Protein AF-E1VG96-F1 (afdb_monomer)

Secondary structure (DSSP, 8-state):
----------PPPPPPP--PPP------PPP-HHHHHHHHHHHHTT-TTTTT-HHHHHHHHTS-HHHHTTT-SSHHHHHHHHHHHHHHHTT-S-TTS-TTSHHHHHHHHHHHHHHHHHH-THHHHHHTT-----HHHHHHHHHHHHHHHHHT--HHHHHHHHHHHHHHHHHHHHHHHHHHHHHHHH-HHHHHHHHTTPPPPHHHHHHHHG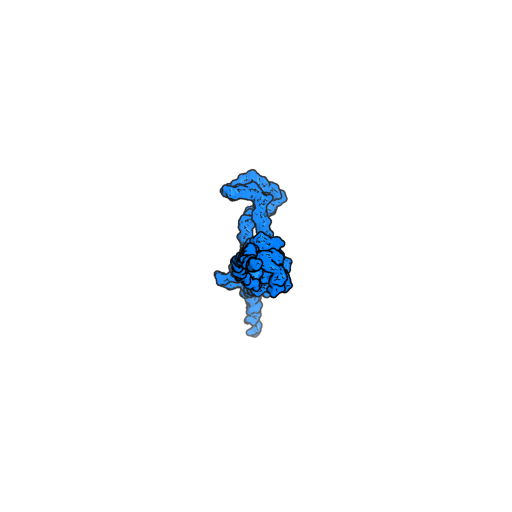GGTT-HHHHHTHHHHHHHHH-HHHHHHHHHHHHHHHHHHHHHHHHHHHHHHHHHGGGS--

Structure (mmCIF, N/CA/C/O backbone):
data_AF-E1VG96-F1
#
_entry.id   AF-E1VG96-F1
#
loop_
_atom_site.group_PDB
_atom_site.id
_atom_site.type_symbol
_atom_site.label_atom_id
_atom_site.label_alt_id
_atom_site.label_comp_id
_atom_site.label_asym_id
_atom_site.label_entity_id
_atom_site.label_seq_id
_atom_site.pdbx_PDB_ins_code
_atom_site.Cartn_x
_atom_site.Cartn_y
_atom_site.Cartn_z
_atom_site.occupancy
_atom_site.B_iso_or_equiv
_atom_site.auth_seq_id
_atom_site.auth_comp_id
_atom_site.auth_asym_id
_atom_site.auth_atom_id
_atom_site.pdbx_PDB_model_num
ATOM 1 N N . MET A 1 1 ? -84.427 26.919 78.176 1.00 39.34 1 MET A N 1
ATOM 2 C CA . MET A 1 1 ? -84.774 25.634 77.529 1.00 39.34 1 MET A CA 1
ATOM 3 C C . MET A 1 1 ? -84.328 25.734 76.084 1.00 39.34 1 MET A C 1
ATOM 5 O O . MET A 1 1 ? -84.543 26.817 75.560 1.00 39.34 1 MET A O 1
ATOM 9 N N . THR A 1 2 ? -83.761 24.650 75.521 1.00 36.78 2 THR A N 1
ATOM 10 C CA . THR A 1 2 ? -83.543 24.399 74.066 1.00 36.78 2 THR A CA 1
ATOM 11 C C . THR A 1 2 ? -82.704 25.439 73.277 1.00 36.78 2 THR A C 1
ATOM 13 O O . THR A 1 2 ? -82.652 26.605 73.638 1.00 36.78 2 THR A O 1
ATOM 16 N N . GLU A 1 3 ? -81.960 25.124 72.209 1.00 34.03 3 GLU A N 1
ATOM 17 C CA . GLU A 1 3 ? -81.443 23.857 71.646 1.00 34.03 3 GLU A CA 1
ATOM 18 C C . GLU A 1 3 ? -80.164 24.165 70.820 1.00 34.03 3 GLU A C 1
ATOM 20 O O . GLU A 1 3 ? -79.763 25.325 70.723 1.00 34.03 3 GLU A O 1
ATOM 25 N N . ALA A 1 4 ? -79.495 23.156 70.253 1.00 38.34 4 ALA A N 1
ATOM 26 C CA . ALA A 1 4 ? -78.218 23.300 69.537 1.00 38.34 4 ALA A CA 1
ATOM 27 C C . ALA A 1 4 ? -78.362 23.573 68.022 1.00 38.34 4 ALA A C 1
ATOM 29 O O . ALA A 1 4 ? -79.362 23.196 67.417 1.00 38.34 4 ALA A O 1
ATOM 30 N N . ALA A 1 5 ? -77.310 24.118 67.389 1.00 38.78 5 ALA A N 1
ATOM 31 C CA . ALA A 1 5 ? -77.068 24.000 65.942 1.00 38.78 5 ALA A CA 1
ATOM 32 C C . ALA A 1 5 ? -75.577 24.171 65.572 1.00 38.78 5 ALA A C 1
ATOM 34 O O . ALA A 1 5 ? -74.815 24.807 66.296 1.00 38.78 5 ALA A O 1
ATOM 35 N N . ASN A 1 6 ? -75.185 23.589 64.433 1.00 34.41 6 ASN A N 1
ATOM 36 C CA . ASN A 1 6 ? -73.809 23.383 63.947 1.00 34.41 6 ASN A CA 1
ATOM 37 C C . ASN A 1 6 ? -73.818 23.491 62.387 1.00 34.41 6 ASN A C 1
ATOM 39 O O . ASN A 1 6 ? -74.906 23.562 61.820 1.00 34.41 6 ASN A O 1
ATOM 43 N N . VAL A 1 7 ? -72.730 23.507 61.600 1.00 37.75 7 VAL A N 1
ATOM 44 C CA . VAL A 1 7 ? -71.306 23.181 61.823 1.00 37.75 7 VAL A CA 1
ATOM 45 C C . VAL A 1 7 ? -70.408 23.889 60.777 1.00 37.75 7 VAL A C 1
ATOM 47 O O . VAL A 1 7 ? -70.919 24.283 59.737 1.00 37.75 7 VAL A O 1
ATOM 50 N N . GLU A 1 8 ? -69.102 24.018 61.064 1.00 34.06 8 GLU A N 1
ATOM 51 C CA . GLU A 1 8 ? -67.932 24.159 60.146 1.00 34.06 8 GLU A CA 1
ATOM 52 C C . GLU A 1 8 ? -67.916 25.099 58.909 1.00 34.06 8 GLU A C 1
ATOM 54 O O . GLU A 1 8 ? -68.819 25.125 58.075 1.00 34.06 8 GLU A O 1
ATOM 59 N N . PRO A 1 9 ? -66.743 25.721 58.657 1.00 36.47 9 PRO A N 1
ATOM 60 C CA . PRO A 1 9 ? -66.299 26.107 57.319 1.00 36.47 9 PRO A CA 1
ATOM 61 C C . PRO A 1 9 ? -65.034 25.357 56.826 1.00 36.47 9 PRO A C 1
ATOM 63 O O . PRO A 1 9 ? -64.100 25.110 57.581 1.00 36.47 9 PRO A O 1
ATOM 66 N N . GLN A 1 10 ? -64.972 25.174 55.499 1.00 33.16 10 GLN A N 1
ATOM 67 C CA . GLN A 1 10 ? -63.777 24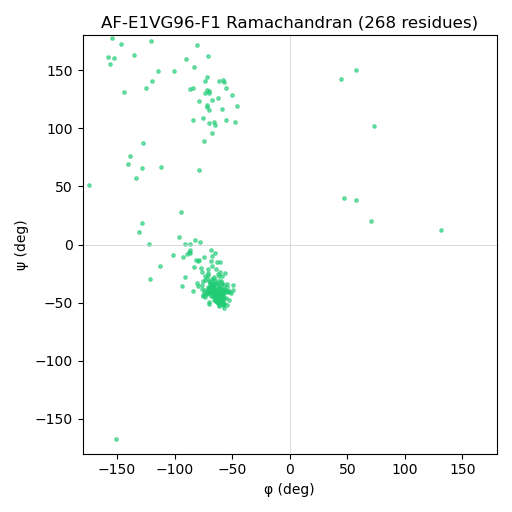.992 54.642 1.00 33.16 10 GLN A CA 1
ATOM 68 C C . GLN A 1 10 ? -63.001 23.656 54.672 1.00 33.16 10 GLN A C 1
ATOM 70 O O . GLN A 1 10 ? -62.092 23.432 55.465 1.00 33.16 10 GLN A O 1
ATOM 75 N N . ALA A 1 11 ? -63.247 22.842 53.637 1.00 38.56 11 ALA A N 1
ATOM 76 C CA . ALA A 1 11 ? -62.357 21.769 53.198 1.00 38.56 11 ALA A CA 1
ATOM 77 C C . ALA A 1 11 ? -61.288 22.285 52.210 1.00 38.56 11 ALA A C 1
ATOM 79 O O . ALA A 1 11 ? -61.602 22.981 51.241 1.00 38.56 11 ALA A O 1
ATOM 80 N N . SER A 1 12 ? -60.030 21.899 52.427 1.00 36.91 12 SER A N 1
ATOM 81 C CA . SER A 1 12 ? -58.889 22.233 51.562 1.00 36.91 12 SER A CA 1
ATOM 82 C C . SER A 1 12 ? -58.894 21.434 50.253 1.00 36.91 12 SER A C 1
ATOM 84 O O . SER A 1 12 ? -58.941 20.206 50.275 1.00 36.91 12 SER A O 1
ATOM 86 N N . ALA A 1 13 ? -58.746 22.109 49.110 1.00 42.62 13 ALA A N 1
ATOM 87 C CA . ALA A 1 13 ? -58.571 21.448 47.817 1.00 42.62 13 ALA A CA 1
ATOM 88 C C . ALA A 1 13 ? -57.123 20.953 47.625 1.00 42.62 13 ALA A C 1
ATOM 90 O O . ALA A 1 13 ? -56.172 21.732 47.690 1.00 42.62 13 ALA A O 1
ATOM 91 N N . THR A 1 14 ? -56.949 19.656 47.363 1.00 38.72 14 THR A N 1
ATOM 92 C CA . THR A 1 14 ? -55.643 19.040 47.066 1.00 38.72 14 THR A CA 1
ATOM 93 C C . THR A 1 14 ? -55.282 19.203 45.580 1.00 38.72 14 THR A C 1
ATOM 95 O O . THR A 1 14 ? -56.129 18.909 44.733 1.00 38.72 14 THR A O 1
ATOM 98 N N . PRO A 1 15 ? -54.048 19.599 45.208 1.00 42.56 15 PRO A N 1
ATOM 99 C CA . PRO A 1 15 ? -53.616 19.587 43.810 1.00 42.56 15 PRO A CA 1
ATOM 100 C C . PRO A 1 15 ? -53.442 18.149 43.298 1.00 42.56 15 PRO A C 1
ATOM 102 O O . PRO A 1 15 ? -52.780 17.336 43.943 1.00 42.56 15 PRO A O 1
ATOM 105 N N . GLN A 1 16 ? -53.998 17.832 42.126 1.00 39.72 16 GLN A N 1
ATOM 106 C CA . GLN A 1 16 ? -53.770 16.535 41.477 1.00 39.72 16 GLN A CA 1
ATOM 107 C C . GLN A 1 16 ? -52.339 16.436 40.906 1.00 39.72 16 GLN A C 1
ATOM 109 O O . GLN A 1 16 ? -51.829 17.431 40.380 1.00 39.72 16 GLN A O 1
ATOM 114 N N . PRO A 1 17 ? -51.687 15.256 40.942 1.00 40.31 17 PRO A N 1
ATOM 115 C CA . PRO A 1 17 ? -50.379 15.077 40.327 1.00 40.31 17 PRO A CA 1
ATOM 116 C C . PRO A 1 17 ? -50.501 15.061 38.800 1.00 40.31 17 PRO A C 1
ATOM 118 O O . PRO A 1 17 ? -51.156 14.191 38.227 1.00 40.31 17 PRO A O 1
ATOM 121 N N . GLN A 1 18 ? -49.830 15.998 38.131 1.00 40.72 18 GLN A N 1
ATOM 122 C CA . GLN A 1 18 ? -49.700 15.985 36.675 1.00 40.72 18 GLN A CA 1
ATOM 123 C C . GLN A 1 18 ? -48.778 14.835 36.252 1.00 40.72 18 GLN A C 1
ATOM 125 O O . GLN A 1 18 ? -47.588 14.821 36.571 1.00 40.72 18 GLN A O 1
ATOM 130 N N . THR A 1 19 ? -49.321 13.863 35.520 1.00 39.59 19 THR A N 1
ATOM 131 C CA . THR A 1 19 ? -48.545 12.754 34.958 1.00 39.59 19 THR A CA 1
ATOM 132 C C . THR A 1 19 ? -47.643 13.262 33.835 1.00 39.59 19 THR A C 1
ATOM 134 O O . THR A 1 19 ? -48.108 13.515 32.722 1.00 39.59 19 THR A O 1
ATOM 137 N N . SER A 1 20 ? -46.345 13.392 34.115 1.00 42.84 20 SER A N 1
ATOM 138 C CA . SER A 1 20 ? -45.328 13.598 33.078 1.00 42.84 20 SER A CA 1
ATOM 139 C C . SER A 1 20 ? -45.408 12.474 32.035 1.00 42.84 20 SER A C 1
ATOM 141 O O . SER A 1 20 ? -45.479 11.310 32.434 1.00 42.84 20 SER A O 1
ATOM 143 N N . PRO A 1 21 ? -45.370 12.772 30.722 1.00 44.25 21 PRO A N 1
ATOM 144 C CA . PRO A 1 21 ? -45.436 11.740 29.697 1.00 44.25 21 PRO A CA 1
ATOM 145 C C . PRO A 1 21 ? -44.229 10.806 29.806 1.00 44.25 21 PRO A C 1
ATOM 147 O O . PR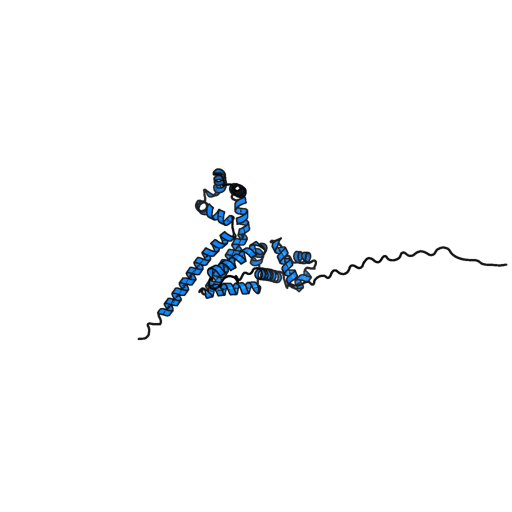O A 1 21 ? -43.073 11.241 29.809 1.00 44.25 21 PRO A O 1
ATOM 150 N N . GLU A 1 22 ? -44.519 9.512 29.901 1.00 41.94 22 GLU A N 1
ATOM 151 C CA . GLU A 1 22 ? -43.530 8.454 30.042 1.00 41.94 22 GLU A CA 1
ATOM 152 C C . GLU A 1 22 ? -42.567 8.471 28.847 1.00 41.94 22 GLU A C 1
ATOM 154 O O . GLU A 1 22 ? -42.959 8.272 27.693 1.00 41.94 22 GLU A O 1
ATOM 159 N N . ARG A 1 23 ? -41.279 8.735 29.109 1.00 46.09 23 ARG A N 1
ATOM 160 C CA . ARG A 1 23 ? -40.241 8.625 28.079 1.00 46.09 23 ARG A CA 1
ATOM 161 C C . ARG A 1 23 ? -40.085 7.157 27.710 1.00 46.09 23 ARG A C 1
ATOM 163 O O . ARG A 1 23 ? -39.319 6.445 28.357 1.00 46.09 23 ARG A O 1
ATOM 170 N N . VAL A 1 24 ? -40.757 6.747 26.636 1.00 44.31 24 VAL A N 1
ATOM 171 C CA . VAL A 1 24 ? -40.527 5.458 25.974 1.00 44.31 24 VAL A CA 1
ATOM 172 C C . VAL A 1 24 ? -39.012 5.276 25.816 1.00 44.31 24 VAL A C 1
ATOM 174 O O . VAL A 1 24 ? -38.374 6.118 25.171 1.00 44.31 24 VAL A O 1
ATOM 177 N N . PRO A 1 25 ? -38.402 4.235 26.412 1.00 45.22 25 PRO A N 1
ATOM 178 C CA . PRO A 1 25 ? -36.964 4.051 26.342 1.00 45.22 25 PRO A CA 1
ATOM 179 C C . PRO A 1 25 ? -36.587 3.765 24.891 1.00 45.22 25 PRO A C 1
ATOM 181 O O . PRO A 1 25 ? -36.838 2.683 24.358 1.00 45.22 25 PRO A O 1
ATOM 184 N N . GLN A 1 26 ? -35.995 4.768 24.242 1.00 51.34 26 GLN A N 1
ATOM 185 C CA . GLN A 1 26 ? -35.463 4.669 22.891 1.00 51.34 26 GLN A CA 1
ATOM 186 C C . GLN A 1 26 ? -34.479 3.497 22.874 1.00 51.34 26 GLN A C 1
ATOM 188 O O . GLN A 1 26 ? -33.418 3.597 23.489 1.00 51.34 26 GLN A O 1
ATOM 193 N N . LYS A 1 27 ? -34.869 2.375 22.242 1.00 47.69 27 LYS A N 1
ATOM 194 C CA . LYS A 1 27 ? -34.121 1.106 22.256 1.00 47.69 27 LYS A CA 1
ATOM 195 C C . LYS A 1 27 ? -32.651 1.388 21.963 1.00 47.69 27 LYS A C 1
ATOM 197 O O . LYS A 1 27 ? -32.285 1.661 20.819 1.00 47.69 27 LYS A O 1
ATOM 202 N N . ALA A 1 28 ? -31.819 1.323 23.001 1.00 61.12 28 ALA A N 1
ATOM 203 C CA . ALA A 1 28 ? -30.383 1.422 22.853 1.00 61.12 28 ALA A CA 1
ATOM 204 C C . ALA A 1 28 ? -29.953 0.200 22.044 1.00 61.12 28 ALA A C 1
ATOM 206 O O . ALA A 1 28 ? -29.954 -0.922 22.550 1.00 61.12 28 ALA A O 1
ATOM 207 N N . THR A 1 29 ? -29.670 0.413 20.759 1.00 67.12 29 THR A N 1
ATOM 208 C CA . THR A 1 29 ? -29.139 -0.623 19.875 1.00 67.12 29 THR A CA 1
ATOM 209 C C . THR A 1 29 ? -27.944 -1.264 20.569 1.00 67.12 29 THR A C 1
ATOM 211 O O . THR A 1 29 ? -27.066 -0.549 21.064 1.00 67.12 29 THR A O 1
ATOM 214 N N . ALA A 1 30 ? -27.938 -2.596 20.658 1.00 84.19 30 ALA A N 1
ATOM 215 C CA . ALA A 1 30 ? -26.940 -3.327 21.430 1.00 84.19 30 ALA A CA 1
ATOM 216 C C . ALA A 1 30 ? -25.523 -2.992 20.945 1.00 84.19 30 ALA A C 1
ATOM 218 O O . ALA A 1 30 ? -25.293 -2.815 19.745 1.00 84.19 30 ALA A O 1
ATOM 219 N N . LEU A 1 31 ? -24.582 -2.851 21.877 1.00 91.50 31 LEU A N 1
ATOM 220 C CA . LEU A 1 31 ? -23.175 -2.668 21.540 1.00 91.50 31 LEU A CA 1
ATOM 221 C C . LEU A 1 31 ? -22.640 -3.988 20.962 1.00 91.50 31 LEU A C 1
ATOM 223 O O . LEU A 1 31 ? -22.879 -5.050 21.532 1.00 91.50 31 LEU A O 1
ATOM 227 N N . THR A 1 32 ? -21.964 -3.918 19.818 1.00 94.56 32 THR A N 1
ATOM 228 C CA . THR A 1 32 ? -21.365 -5.075 19.133 1.00 94.56 32 THR A CA 1
ATOM 229 C C . THR A 1 32 ? -19.954 -4.716 18.670 1.00 94.56 32 THR A C 1
ATOM 231 O O . THR A 1 32 ? -19.622 -3.525 18.601 1.00 94.56 32 THR A O 1
ATOM 234 N N . ARG A 1 33 ? -19.122 -5.716 18.339 1.00 93.38 33 ARG A N 1
ATOM 235 C CA . ARG A 1 33 ? -17.749 -5.477 17.857 1.00 93.38 33 ARG A CA 1
ATOM 236 C C . ARG A 1 33 ? -17.768 -4.626 16.590 1.00 93.38 33 ARG A C 1
ATOM 238 O O . ARG A 1 33 ? -17.128 -3.583 16.555 1.00 93.38 33 ARG A O 1
ATOM 245 N N . GLU A 1 34 ? -18.605 -4.978 15.623 1.00 91.12 34 GLU A N 1
ATOM 246 C CA . GLU A 1 34 ? -18.751 -4.301 14.324 1.00 91.12 34 GLU A CA 1
ATOM 247 C C . GLU A 1 34 ? -19.136 -2.823 14.503 1.00 91.12 34 GLU A C 1
ATOM 249 O O . GLU A 1 34 ? -18.588 -1.938 13.846 1.00 91.12 34 GLU A 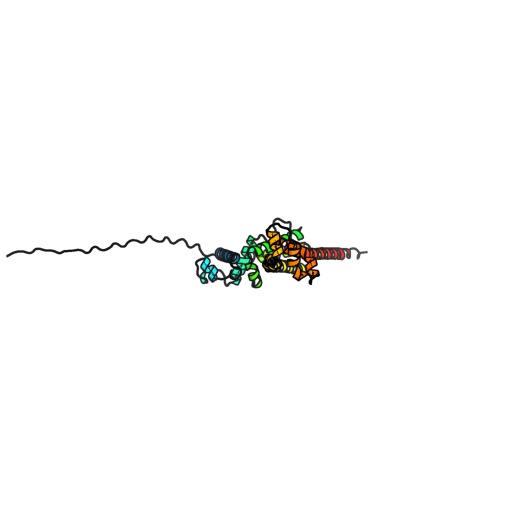O 1
ATOM 254 N N . ARG A 1 35 ? -20.038 -2.516 15.449 1.00 93.00 35 ARG A N 1
ATOM 255 C CA . ARG A 1 35 ? -20.423 -1.127 15.754 1.00 93.00 35 ARG A CA 1
ATOM 256 C C . ARG A 1 35 ? -19.296 -0.321 16.395 1.00 93.00 35 ARG A C 1
ATOM 258 O O . ARG A 1 35 ? -19.211 0.881 16.143 1.00 93.00 35 ARG A O 1
ATOM 265 N N . ILE A 1 36 ? -18.454 -0.952 17.214 1.00 92.81 36 ILE A N 1
ATOM 266 C CA . ILE A 1 36 ? -17.271 -0.313 17.805 1.00 92.81 36 ILE A CA 1
ATOM 267 C C . ILE A 1 36 ? -16.222 -0.057 16.719 1.00 92.81 36 ILE A C 1
ATOM 269 O O . ILE A 1 36 ? -15.763 1.076 16.587 1.00 92.81 36 ILE A O 1
ATOM 273 N N . ILE A 1 37 ? -15.909 -1.073 15.911 1.00 90.50 37 ILE A N 1
ATOM 274 C CA . ILE A 1 37 ? -14.940 -1.016 14.808 1.00 90.50 37 ILE A CA 1
ATOM 275 C C . ILE A 1 37 ? -15.338 0.085 13.813 1.00 90.50 37 ILE A C 1
ATOM 277 O O . ILE A 1 37 ? -14.559 1.004 13.560 1.00 90.50 37 ILE A O 1
ATOM 281 N N . LYS A 1 38 ? -16.592 0.093 13.341 1.00 89.38 38 LYS A N 1
ATOM 282 C CA . LYS A 1 38 ? -17.096 1.117 12.411 1.00 89.38 38 LYS A CA 1
ATOM 283 C C . LYS A 1 38 ? -17.080 2.527 13.011 1.00 89.38 38 LYS A C 1
ATOM 285 O O . LYS A 1 38 ? -16.820 3.498 12.302 1.00 89.38 38 LYS A O 1
ATOM 290 N N . ALA A 1 39 ? -17.324 2.673 14.316 1.00 90.38 39 ALA A N 1
ATOM 291 C CA . ALA A 1 39 ? -17.206 3.966 14.988 1.00 90.38 39 ALA A CA 1
ATOM 292 C C . ALA A 1 39 ? -15.747 4.431 15.119 1.00 90.38 39 ALA A C 1
ATOM 294 O O . ALA A 1 39 ? -15.493 5.620 14.937 1.00 90.38 39 ALA A O 1
ATOM 295 N N . ALA A 1 40 ? -14.808 3.522 15.393 1.00 87.12 40 ALA A N 1
ATOM 296 C CA . ALA A 1 40 ? -13.377 3.812 15.423 1.00 87.12 40 ALA A CA 1
ATOM 297 C C . ALA A 1 40 ? -12.855 4.212 14.030 1.00 87.12 40 ALA A C 1
ATOM 299 O O . ALA A 1 40 ? -12.252 5.275 13.899 1.00 87.12 40 ALA A O 1
ATOM 300 N N . TYR A 1 41 ? -13.201 3.464 12.976 1.00 83.56 41 TYR A N 1
ATOM 301 C CA . TYR A 1 41 ? -12.886 3.812 11.583 1.00 83.56 41 TYR A CA 1
ATOM 302 C C . TYR A 1 41 ? -13.395 5.213 11.188 1.00 83.56 41 TYR A C 1
ATOM 304 O O . TYR A 1 41 ? -12.651 6.030 10.645 1.00 83.56 41 TYR A O 1
ATOM 312 N N . LEU A 1 42 ? -14.642 5.555 11.536 1.00 84.88 42 LEU A N 1
ATOM 313 C CA . LEU A 1 42 ? -15.210 6.883 11.256 1.00 84.88 42 LEU A CA 1
ATOM 314 C C . LEU A 1 42 ? -14.558 8.031 12.049 1.00 84.88 42 LEU A C 1
ATOM 316 O O . LEU A 1 42 ? -14.730 9.194 11.674 1.00 84.88 42 LEU A O 1
ATOM 320 N N . ILE A 1 43 ? -13.845 7.735 13.141 1.00 83.06 43 ILE A N 1
ATOM 321 C CA . ILE A 1 43 ? -12.977 8.700 13.828 1.00 83.06 43 ILE A CA 1
ATOM 322 C C . ILE A 1 43 ? -11.606 8.735 13.127 1.00 83.06 43 ILE A C 1
ATOM 324 O O . ILE A 1 43 ? -11.090 9.826 12.895 1.00 83.06 43 ILE A O 1
ATOM 328 N N . ALA A 1 44 ? -11.065 7.589 12.695 1.00 76.62 44 ALA A N 1
ATOM 329 C CA . ALA A 1 44 ? -9.799 7.487 11.958 1.00 76.62 44 ALA A CA 1
ATOM 330 C C . ALA A 1 44 ? -9.765 8.282 10.656 1.00 76.62 44 ALA A C 1
ATOM 332 O O . ALA A 1 44 ? -8.786 8.975 10.385 1.00 76.62 44 ALA A O 1
ATOM 333 N N . LYS A 1 45 ? -10.874 8.283 9.916 1.00 75.50 45 LYS A N 1
ATOM 334 C CA . LYS A 1 45 ? -11.044 9.086 8.699 1.00 75.50 45 LYS A CA 1
ATOM 335 C C . LYS A 1 45 ? -11.088 10.607 8.945 1.00 75.50 45 LYS A C 1
ATOM 337 O O . LYS A 1 45 ? -11.087 11.376 7.991 1.00 75.50 45 LYS A O 1
ATOM 342 N N . LYS A 1 46 ? -11.180 11.063 10.204 1.00 76.69 46 LYS A N 1
ATOM 343 C CA . LYS A 1 46 ? -11.364 12.487 10.565 1.00 76.69 46 LYS A CA 1
ATOM 344 C C . LYS A 1 46 ? -10.276 13.074 11.458 1.00 76.69 46 LYS A C 1
ATOM 346 O O . LYS A 1 46 ? -10.046 14.275 11.404 1.00 76.69 46 LYS A O 1
ATOM 351 N N . ASP A 1 47 ? -9.655 12.260 12.302 1.00 70.62 47 ASP A N 1
ATOM 352 C CA . ASP A 1 47 ? -8.650 12.683 13.280 1.00 70.62 47 ASP A CA 1
ATOM 353 C C . ASP A 1 47 ? -7.512 11.646 13.315 1.00 70.62 47 ASP A C 1
ATOM 355 O O . ASP A 1 47 ? -7.459 10.824 14.237 1.00 70.62 47 ASP A O 1
ATOM 359 N N . PRO A 1 48 ? -6.623 11.648 12.296 1.00 64.31 48 PRO A N 1
ATOM 360 C CA . PRO A 1 48 ? -5.544 10.669 12.148 1.00 64.31 48 PRO A CA 1
ATOM 361 C C . PRO A 1 48 ? -4.701 10.467 13.411 1.00 64.31 48 PRO A C 1
ATOM 363 O O . PRO A 1 48 ? -4.355 9.343 13.755 1.00 64.31 48 PRO A O 1
ATOM 366 N N . LEU A 1 49 ? -4.426 11.556 14.136 1.00 56.56 49 LEU A N 1
ATOM 367 C CA . LEU A 1 49 ? -3.523 11.577 15.288 1.00 56.56 49 LEU A CA 1
ATOM 368 C C . LEU A 1 49 ? -4.141 10.982 16.567 1.00 56.56 49 LEU A C 1
ATOM 370 O O . LEU A 1 49 ? -3.414 10.607 17.483 1.00 56.56 49 LEU A O 1
ATOM 374 N N . ASN A 1 50 ? -5.474 10.892 16.667 1.00 63.06 50 ASN A N 1
ATOM 375 C CA . ASN A 1 50 ? -6.167 10.441 17.885 1.00 63.06 50 ASN A CA 1
ATOM 376 C C . ASN A 1 50 ? -7.226 9.353 17.642 1.00 63.06 50 ASN A C 1
ATOM 378 O O . ASN A 1 50 ? -8.036 9.074 18.538 1.00 63.06 50 ASN A O 1
ATOM 382 N N . ALA A 1 51 ? -7.261 8.780 16.442 1.00 61.94 51 ALA A N 1
ATOM 383 C CA . ALA A 1 51 ? -8.340 7.935 15.950 1.00 61.94 51 ALA A CA 1
ATOM 384 C C . ALA A 1 51 ? -8.752 6.796 16.890 1.00 61.94 51 ALA A C 1
ATOM 386 O O . ALA A 1 51 ? -9.940 6.552 17.096 1.00 61.94 51 ALA A O 1
ATOM 387 N N . MET A 1 52 ? -7.764 6.140 17.504 1.00 70.88 52 MET A N 1
ATOM 388 C CA . MET A 1 52 ? -7.955 4.956 18.348 1.00 70.88 52 MET A CA 1
ATOM 389 C C . MET A 1 52 ? -8.070 5.284 19.848 1.00 70.88 52 MET A C 1
ATOM 391 O O . MET A 1 52 ? -7.715 4.482 20.712 1.00 70.88 52 MET A O 1
ATOM 395 N N . SER A 1 53 ? -8.558 6.479 20.198 1.00 81.88 53 SER A N 1
ATOM 396 C CA . SER A 1 53 ? -8.854 6.828 21.592 1.00 81.88 53 SER A CA 1
ATOM 397 C C . SER A 1 53 ? -10.148 6.159 22.067 1.00 81.88 53 SER A C 1
ATOM 399 O O . SER A 1 53 ? -11.249 6.597 21.722 1.00 81.88 53 SER A O 1
ATOM 401 N N . MET A 1 54 ? -10.031 5.164 22.956 1.00 87.75 54 MET A N 1
ATOM 402 C CA . MET A 1 54 ? -11.171 4.488 23.602 1.00 87.75 54 MET A CA 1
ATOM 403 C C . MET A 1 54 ? -12.198 5.464 24.198 1.00 87.75 54 MET A C 1
ATOM 405 O O . MET A 1 54 ? -13.401 5.221 24.133 1.00 87.75 54 MET A O 1
ATOM 409 N N . ARG A 1 55 ? -11.751 6.612 24.730 1.00 88.31 55 ARG A N 1
ATOM 410 C CA . ARG A 1 55 ? -12.640 7.657 25.264 1.00 88.31 55 ARG A CA 1
ATOM 411 C C . ARG A 1 55 ? -13.411 8.398 24.163 1.00 88.31 55 ARG A C 1
ATOM 413 O O . ARG A 1 55 ? -14.593 8.676 24.361 1.00 88.31 55 ARG A O 1
ATOM 420 N N . LYS A 1 56 ? -12.785 8.689 23.012 1.00 87.69 56 LYS A N 1
ATOM 421 C CA . LYS A 1 56 ? -13.473 9.280 21.844 1.00 87.69 56 LYS A CA 1
ATOM 422 C C . LYS A 1 56 ? -14.487 8.297 21.252 1.00 87.69 56 LYS A C 1
ATOM 424 O O . LYS A 1 56 ? -15.624 8.691 21.003 1.00 87.69 56 LYS A O 1
ATOM 429 N N . ILE A 1 57 ? -14.115 7.023 21.110 1.00 90.69 57 ILE A N 1
ATOM 430 C CA . ILE A 1 57 ? -14.990 5.956 20.592 1.00 90.69 57 ILE A CA 1
ATOM 431 C C . ILE A 1 57 ? -16.195 5.747 21.525 1.00 90.69 57 ILE A C 1
ATOM 433 O O . ILE A 1 57 ? -17.340 5.777 21.075 1.00 90.69 57 ILE A O 1
ATOM 437 N N . ALA A 1 58 ? -15.963 5.649 22.839 1.00 91.62 58 ALA A N 1
ATOM 438 C CA . ALA A 1 58 ? -17.022 5.530 23.843 1.00 91.62 58 ALA A CA 1
ATOM 439 C C . ALA A 1 58 ? -17.987 6.728 23.817 1.00 91.62 58 ALA A C 1
ATOM 441 O O . ALA A 1 58 ? -19.203 6.540 23.767 1.00 91.62 58 ALA A O 1
ATOM 442 N N . GLY A 1 59 ? -17.457 7.957 23.753 1.00 91.38 59 GLY A N 1
ATOM 443 C CA . GLY A 1 59 ? -18.262 9.174 23.617 1.00 91.38 59 GLY A CA 1
ATOM 444 C C . GLY A 1 59 ? -19.087 9.209 22.326 1.00 91.38 59 GLY A C 1
ATOM 445 O O . GLY A 1 59 ? -20.273 9.535 22.362 1.00 91.38 59 GLY A O 1
ATOM 446 N N . LYS A 1 60 ? -18.501 8.797 21.193 1.00 90.19 60 LYS A N 1
ATOM 447 C CA . LYS A 1 60 ? -19.182 8.697 19.891 1.00 90.19 60 LYS A CA 1
ATOM 448 C C . LYS A 1 60 ? -20.341 7.694 19.910 1.00 90.19 60 LYS A C 1
ATOM 450 O O . LYS A 1 60 ? -21.369 7.946 19.283 1.00 90.19 60 LYS A O 1
ATOM 455 N N . LEU A 1 61 ? -20.180 6.592 20.641 1.00 93.12 61 LEU A N 1
ATOM 456 C CA . LEU A 1 61 ? -21.177 5.532 20.817 1.00 93.12 61 LEU A CA 1
ATOM 457 C C . LEU A 1 61 ? -22.153 5.780 21.983 1.00 93.12 61 LEU A C 1
ATOM 459 O O . LEU A 1 61 ? -23.115 5.030 22.125 1.00 93.12 61 LEU A O 1
ATOM 463 N N . LYS A 1 62 ? -21.933 6.828 22.792 1.00 92.50 62 LYS A N 1
ATOM 464 C CA . LYS A 1 62 ? -22.670 7.136 24.034 1.00 92.50 62 LYS A CA 1
ATOM 465 C C . LYS A 1 62 ? -22.631 5.999 25.073 1.00 92.50 62 LYS A C 1
ATOM 467 O O . LYS A 1 62 ? -23.614 5.754 25.768 1.00 92.50 62 LYS A O 1
ATOM 472 N N . VAL A 1 63 ? -21.489 5.321 25.191 1.00 93.88 63 VAL A N 1
ATOM 473 C CA . VAL A 1 63 ? -21.226 4.257 26.181 1.00 93.88 63 VAL A CA 1
ATOM 474 C C . VAL A 1 63 ? -20.040 4.623 27.081 1.00 93.88 63 VAL A C 1
ATOM 476 O O . VAL A 1 63 ? -19.379 5.639 26.874 1.00 93.88 63 VAL A O 1
ATOM 479 N N . THR A 1 64 ? -19.747 3.805 28.095 1.00 92.62 64 THR A N 1
ATOM 480 C CA . THR A 1 64 ? -18.510 3.938 28.883 1.00 92.62 64 THR A CA 1
ATOM 481 C C . THR A 1 64 ? -17.339 3.238 28.176 1.00 92.62 64 THR A C 1
ATOM 483 O O . THR A 1 64 ? -17.563 2.250 27.478 1.00 92.62 64 THR A O 1
ATOM 486 N N . PRO A 1 65 ? -16.073 3.662 28.377 1.00 91.31 65 PRO A N 1
ATOM 487 C CA . PRO A 1 65 ? -14.915 2.935 27.844 1.00 91.31 65 PRO A CA 1
ATOM 488 C C . PRO A 1 65 ? -14.863 1.472 28.309 1.00 91.31 65 PRO A C 1
ATOM 490 O O . PRO A 1 65 ? -14.525 0.587 27.532 1.00 91.31 65 PRO A O 1
ATOM 493 N N . MET A 1 66 ? -15.296 1.197 29.545 1.00 92.12 66 MET A N 1
ATOM 494 C CA . MET A 1 66 ? -15.398 -0.161 30.091 1.00 92.12 66 MET A CA 1
ATOM 495 C C . MET A 1 66 ? -16.379 -1.054 29.309 1.00 92.12 66 MET A C 1
ATOM 497 O O . MET A 1 66 ? -16.212 -2.267 29.288 1.00 92.12 66 MET A O 1
ATOM 501 N N . ALA A 1 67 ? -17.391 -0.486 28.642 1.00 92.75 67 ALA A N 1
ATOM 502 C CA . ALA A 1 67 ? -18.264 -1.259 27.762 1.00 92.75 67 ALA A CA 1
ATOM 503 C C . ALA A 1 67 ? -17.538 -1.722 26.486 1.00 92.75 67 ALA A C 1
ATOM 505 O O . ALA A 1 67 ? -17.838 -2.802 25.993 1.00 92.75 67 ALA A O 1
ATOM 506 N N . ILE A 1 68 ? -16.562 -0.953 25.985 1.00 92.81 68 ILE A N 1
ATOM 507 C CA . ILE A 1 68 ? -15.732 -1.346 24.835 1.00 92.81 68 ILE A CA 1
ATOM 508 C C . ILE A 1 68 ? -14.757 -2.459 25.231 1.00 92.81 68 ILE A C 1
ATOM 510 O O . ILE A 1 68 ? -14.653 -3.446 24.509 1.00 92.81 68 ILE A O 1
ATOM 514 N N . TYR A 1 69 ? -14.133 -2.363 26.411 1.00 92.81 69 TYR A N 1
ATOM 515 C CA . TYR A 1 69 ? -13.211 -3.391 26.917 1.00 92.81 69 TYR A CA 1
ATOM 516 C C . TYR A 1 69 ? -13.863 -4.764 27.201 1.00 92.81 69 TYR A C 1
ATOM 518 O O . TYR A 1 69 ? -13.172 -5.741 27.459 1.00 92.81 69 TYR A O 1
ATOM 526 N N . LYS A 1 70 ? -15.198 -4.880 27.126 1.00 92.94 70 LYS A N 1
ATOM 527 C CA . LYS A 1 70 ? -15.900 -6.181 27.127 1.00 92.94 70 LYS A CA 1
ATOM 528 C C . LYS A 1 70 ? -15.899 -6.885 25.765 1.00 92.94 70 LYS A C 1
ATOM 530 O O . LYS A 1 70 ? -16.275 -8.049 25.691 1.00 92.94 70 LYS A O 1
ATOM 535 N N . HIS A 1 71 ? -15.551 -6.167 24.701 1.00 92.62 71 HIS A N 1
ATOM 536 C CA . HIS A 1 71 ? -15.551 -6.643 23.317 1.00 92.62 71 HIS A CA 1
ATOM 537 C C . HIS A 1 71 ? -14.141 -6.748 22.713 1.00 92.62 71 HIS A C 1
ATOM 539 O O . HIS A 1 71 ? -13.986 -7.413 21.689 1.00 92.62 71 HIS A O 1
ATOM 545 N N . PHE A 1 72 ? -13.163 -6.073 23.329 1.00 90.00 72 PHE A N 1
ATOM 546 C CA . PHE A 1 72 ? -11.754 -6.030 22.942 1.00 90.00 72 PHE A CA 1
ATOM 547 C C . PHE A 1 72 ? -10.901 -5.972 24.208 1.00 90.00 72 PHE A C 1
ATOM 549 O O . PHE A 1 72 ? -11.165 -5.151 25.086 1.00 90.00 72 PHE A O 1
ATOM 556 N N . SER A 1 73 ? -9.889 -6.824 24.294 1.00 87.19 73 SER A N 1
ATOM 557 C CA . SER A 1 73 ? -9.005 -6.974 25.455 1.00 87.19 73 SER A CA 1
ATOM 558 C C . SER A 1 73 ? -8.212 -5.695 25.732 1.00 87.19 73 SER A C 1
ATOM 560 O O . SER A 1 73 ? -8.039 -5.289 26.881 1.00 87.19 73 SER A O 1
ATOM 562 N N . ASP A 1 74 ? -7.780 -5.025 24.664 1.00 84.56 74 ASP A N 1
ATOM 563 C CA . ASP A 1 74 ? -6.985 -3.805 24.701 1.00 84.56 74 ASP A CA 1
ATOM 564 C C . ASP A 1 74 ? -7.246 -2.916 23.462 1.00 84.56 74 ASP A C 1
ATOM 566 O O . ASP A 1 74 ? -8.232 -3.067 22.730 1.00 84.56 74 ASP A O 1
ATOM 570 N N . LYS A 1 75 ? -6.385 -1.912 23.264 1.00 81.38 75 LYS A N 1
ATOM 571 C CA . LYS A 1 75 ? -6.427 -1.004 22.113 1.00 81.38 75 LYS A CA 1
ATOM 572 C C . LYS A 1 75 ? -5.909 -1.657 20.832 1.00 81.38 75 LYS A C 1
ATOM 574 O O . LYS A 1 75 ? -6.382 -1.297 19.753 1.00 81.38 75 LYS A O 1
ATOM 579 N N . ASP A 1 76 ? -4.969 -2.580 20.930 1.00 79.12 76 ASP A N 1
ATOM 580 C CA . ASP A 1 76 ? -4.263 -3.140 19.786 1.00 79.12 76 ASP A CA 1
ATOM 581 C C . ASP A 1 76 ? -5.131 -4.214 19.113 1.00 79.12 76 ASP A C 1
ATOM 583 O O . ASP A 1 76 ? -5.239 -4.212 17.890 1.00 79.12 76 ASP A O 1
ATOM 587 N N . GLU A 1 77 ? -5.900 -4.997 19.881 1.00 84.56 77 GLU A N 1
ATOM 588 C CA . GLU A 1 77 ? -6.950 -5.887 19.359 1.00 84.56 77 GLU A CA 1
ATOM 589 C C . GLU A 1 77 ? -8.024 -5.104 18.579 1.00 84.56 77 GLU A C 1
ATOM 591 O O . GLU A 1 77 ? -8.412 -5.490 17.473 1.00 84.56 77 GLU A O 1
ATOM 596 N N . LEU A 1 78 ? -8.488 -3.967 19.118 1.00 85.75 78 LEU A N 1
ATOM 597 C CA . LEU A 1 78 ? -9.433 -3.099 18.406 1.00 85.75 78 LEU A CA 1
ATOM 598 C C . LEU A 1 78 ? -8.791 -2.458 17.165 1.00 85.75 78 LEU A C 1
ATOM 600 O O . LEU A 1 78 ? -9.460 -2.297 16.149 1.00 85.75 78 LEU A O 1
ATOM 604 N N . THR A 1 79 ? -7.506 -2.106 17.225 1.00 78.31 79 THR A N 1
ATOM 605 C CA . THR A 1 79 ? -6.767 -1.540 16.085 1.00 78.31 79 THR A CA 1
ATOM 606 C C . THR A 1 79 ? -6.630 -2.568 14.964 1.00 78.31 79 THR A C 1
ATOM 608 O O . THR A 1 79 ? -6.988 -2.268 13.827 1.00 78.31 79 THR A O 1
ATOM 611 N N . ALA A 1 80 ? -6.219 -3.797 15.286 1.00 78.62 80 ALA A N 1
ATOM 612 C CA . ALA A 1 80 ? -6.145 -4.903 14.338 1.00 78.62 80 ALA A CA 1
ATOM 613 C C . ALA A 1 80 ? -7.511 -5.185 13.693 1.00 78.62 80 ALA A C 1
ATOM 615 O O . ALA A 1 80 ? -7.587 -5.317 12.477 1.00 78.62 80 ALA A O 1
ATOM 616 N N . ALA A 1 81 ? -8.602 -5.181 14.468 1.00 85.25 81 ALA A N 1
ATOM 617 C CA . ALA A 1 81 ? -9.951 -5.385 13.937 1.00 85.25 81 ALA A CA 1
ATOM 618 C C . ALA A 1 81 ? -10.449 -4.241 13.025 1.00 85.25 81 ALA A C 1
ATOM 620 O O . ALA A 1 81 ? -11.237 -4.485 12.114 1.00 85.25 81 ALA A O 1
ATOM 621 N N . VAL A 1 82 ? -9.999 -2.998 13.244 1.00 83.69 82 VAL A N 1
ATOM 622 C CA . VAL A 1 82 ? -10.283 -1.861 12.344 1.00 83.69 82 VAL A CA 1
ATOM 623 C C . VAL A 1 82 ? -9.473 -1.945 11.054 1.00 83.69 82 VAL A C 1
ATOM 625 O O . VAL A 1 82 ? -10.024 -1.651 9.995 1.00 83.69 82 VAL A O 1
ATOM 628 N N . ILE A 1 83 ? -8.208 -2.370 11.122 1.00 78.44 83 ILE A N 1
ATOM 629 C CA . ILE A 1 83 ? -7.395 -2.650 9.929 1.00 78.44 83 ILE A CA 1
ATOM 630 C C . ILE A 1 83 ? -8.038 -3.782 9.118 1.00 78.44 83 ILE A C 1
ATOM 632 O O . ILE A 1 83 ? -8.199 -3.640 7.912 1.00 78.44 83 ILE A O 1
ATOM 636 N N . ASP A 1 84 ? -8.452 -4.869 9.773 1.00 82.12 84 ASP A N 1
ATOM 637 C CA . ASP A 1 84 ? -9.002 -6.049 9.100 1.00 82.12 84 ASP A CA 1
ATOM 638 C C . ASP A 1 84 ? -10.314 -5.743 8.363 1.00 82.12 84 ASP A C 1
ATOM 640 O O . ASP A 1 84 ? -10.410 -6.007 7.168 1.00 82.12 84 ASP A O 1
ATOM 644 N N . MET A 1 85 ? -11.267 -5.076 9.032 1.00 83.75 85 MET A N 1
ATOM 645 C CA . MET A 1 85 ? -12.511 -4.597 8.405 1.00 83.75 85 MET A CA 1
ATOM 646 C C . MET A 1 85 ? -12.225 -3.653 7.231 1.00 83.75 85 MET A C 1
ATOM 648 O 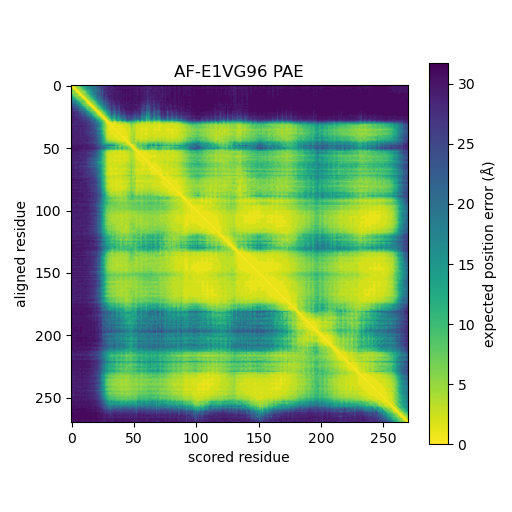O . MET A 1 85 ? -12.890 -3.730 6.202 1.00 83.75 85 MET A O 1
ATOM 652 N N . LEU A 1 86 ? -11.243 -2.755 7.374 1.00 79.56 86 LEU A N 1
ATOM 653 C CA . LEU A 1 86 ? -10.874 -1.852 6.291 1.00 79.56 86 LEU A CA 1
ATOM 654 C C . LEU A 1 86 ? -10.359 -2.648 5.087 1.00 79.56 86 LEU A C 1
ATOM 656 O O . LEU A 1 86 ? -10.872 -2.445 3.993 1.00 79.56 86 LEU A O 1
ATOM 660 N N . LEU A 1 87 ? -9.411 -3.575 5.270 1.00 75.56 87 LEU A N 1
ATOM 661 C CA . LEU A 1 87 ? -8.864 -4.366 4.159 1.00 75.56 87 LEU A CA 1
ATOM 662 C C . LEU A 1 87 ? -9.894 -5.323 3.534 1.00 75.56 87 LEU A C 1
ATOM 664 O O . LEU A 1 87 ? -9.822 -5.573 2.331 1.00 75.56 87 LEU A O 1
ATOM 668 N N . GLU A 1 88 ? -10.864 -5.811 4.311 1.00 81.19 88 GLU A N 1
ATOM 669 C CA . GLU A 1 88 ? -12.016 -6.574 3.813 1.00 81.19 88 GLU A CA 1
ATOM 670 C C . GLU A 1 88 ? -12.905 -5.719 2.888 1.00 81.19 88 GLU A C 1
ATOM 672 O O . GLU A 1 88 ? -13.208 -6.141 1.773 1.00 81.19 88 GLU A O 1
ATOM 677 N N . GLU A 1 89 ? -13.241 -4.482 3.285 1.00 79.50 89 GLU A N 1
ATOM 678 C CA . GLU A 1 89 ? -13.982 -3.518 2.444 1.00 79.50 89 GLU A CA 1
ATOM 679 C C . GLU A 1 89 ? -13.161 -3.017 1.226 1.00 79.50 89 GLU A C 1
ATOM 681 O O . GLU A 1 89 ? -13.725 -2.430 0.304 1.00 79.50 89 GLU A O 1
ATOM 686 N N . SER A 1 90 ? -11.841 -3.245 1.195 1.00 76.94 90 SER A N 1
ATOM 687 C CA . SER A 1 90 ? -10.903 -2.653 0.220 1.00 76.94 90 SER A CA 1
ATOM 688 C C . SER A 1 90 ? -10.687 -3.441 -1.074 1.00 76.94 90 SER A C 1
ATOM 690 O O . SER A 1 90 ? -9.963 -2.980 -1.959 1.00 76.94 90 SER A O 1
ATOM 692 N N . GLU A 1 91 ? -11.216 -4.664 -1.163 1.00 85.88 91 GLU A N 1
ATOM 693 C CA . GLU A 1 91 ? -10.972 -5.592 -2.275 1.00 85.88 91 GLU A CA 1
ATOM 694 C C . GLU A 1 91 ? -9.479 -5.737 -2.665 1.00 85.88 91 GLU A C 1
ATOM 696 O O . GLU A 1 91 ? -9.149 -5.779 -3.854 1.00 85.88 91 GLU A O 1
ATOM 701 N N . LEU A 1 92 ? -8.539 -5.789 -1.707 1.00 89.50 92 LEU A N 1
ATOM 702 C CA . LEU A 1 92 ? -7.097 -5.806 -2.032 1.00 89.50 92 LEU A CA 1
ATOM 703 C C . LEU A 1 92 ? -6.677 -6.952 -2.969 1.00 89.50 92 LEU A C 1
ATOM 705 O O . LEU A 1 92 ? -5.671 -6.839 -3.663 1.00 89.50 92 LEU A O 1
ATOM 709 N N . ILE A 1 93 ? -7.446 -8.041 -2.980 1.00 94.19 93 ILE A N 1
ATOM 710 C CA . ILE A 1 93 ? -7.334 -9.179 -3.897 1.00 94.19 93 ILE A CA 1
ATOM 711 C C . ILE A 1 93 ? -8.095 -8.821 -5.194 1.00 94.19 93 ILE A C 1
ATOM 713 O O . ILE A 1 93 ? -9.329 -8.818 -5.177 1.00 94.19 93 ILE A O 1
ATOM 717 N N . PRO A 1 94 ? -7.422 -8.524 -6.328 1.00 93.88 94 PRO A N 1
ATOM 718 C CA . PRO A 1 94 ? -8.089 -8.052 -7.542 1.00 93.88 94 PRO A CA 1
ATOM 719 C C . PRO A 1 94 ? -8.835 -9.183 -8.268 1.00 93.88 94 PRO A C 1
ATOM 721 O O . PRO A 1 94 ? -8.303 -9.839 -9.160 1.00 93.88 94 PRO A O 1
ATOM 724 N N . ALA A 1 95 ? -10.101 -9.397 -7.905 1.00 92.19 95 ALA A N 1
ATOM 725 C CA . ALA A 1 95 ? -10.955 -10.446 -8.477 1.00 92.19 95 ALA A CA 1
ATOM 726 C C . ALA A 1 95 ? -11.230 -10.290 -9.990 1.00 92.19 95 ALA A C 1
ATOM 728 O O . ALA A 1 95 ? -11.689 -11.227 -10.638 1.00 92.19 95 ALA A O 1
ATOM 729 N N . ASN A 1 96 ? -10.962 -9.110 -10.558 1.00 93.75 96 ASN A N 1
ATOM 730 C CA . ASN A 1 96 ? -11.164 -8.788 -11.972 1.00 93.75 96 ASN A CA 1
ATOM 731 C C . ASN A 1 96 ? -9.898 -8.939 -12.841 1.00 93.75 96 ASN A C 1
ATOM 733 O O . ASN A 1 96 ? -9.919 -8.521 -13.999 1.00 93.75 96 ASN A O 1
ATOM 737 N N . ILE A 1 97 ? -8.798 -9.461 -12.288 1.00 96.38 97 ILE A N 1
ATOM 738 C CA . ILE A 1 97 ? -7.532 -9.692 -12.995 1.00 96.38 97 ILE A CA 1
ATOM 739 C C . ILE A 1 97 ? -7.156 -11.163 -12.826 1.00 96.38 97 ILE A C 1
ATOM 741 O O . ILE A 1 97 ? -7.234 -11.703 -11.723 1.00 96.38 97 ILE A O 1
ATOM 745 N N . ASP A 1 98 ? -6.743 -11.814 -13.912 1.00 96.62 98 ASP A N 1
ATOM 746 C CA . ASP A 1 98 ? -6.263 -13.194 -13.865 1.00 96.62 98 ASP A CA 1
ATOM 747 C C . ASP A 1 98 ? -4.927 -13.256 -13.092 1.00 96.62 98 ASP A C 1
ATOM 749 O O . ASP A 1 98 ? -3.985 -12.557 -13.472 1.00 96.62 98 ASP A O 1
ATOM 753 N N . PRO A 1 99 ? -4.793 -14.078 -12.031 1.00 96.62 99 PRO A N 1
ATOM 754 C CA . PRO A 1 99 ? -3.544 -14.209 -11.276 1.00 96.62 99 PRO A CA 1
ATOM 755 C C . PRO A 1 99 ? -2.335 -14.697 -12.096 1.00 96.62 99 PRO A C 1
ATOM 757 O O . PRO A 1 99 ? -1.201 -14.582 -11.627 1.00 96.62 99 PRO A O 1
ATOM 760 N N . SER A 1 100 ? -2.547 -15.250 -13.297 1.00 94.81 100 SER A N 1
ATOM 761 C CA . SER A 1 100 ? -1.472 -15.602 -14.236 1.00 94.81 100 SER A CA 1
ATOM 762 C C . SER A 1 100 ? -0.839 -14.380 -14.916 1.00 94.81 100 SER A C 1
ATOM 764 O O . SER A 1 100 ? 0.368 -14.405 -15.180 1.00 94.81 100 SER A O 1
ATOM 766 N N . ASP A 1 101 ? -1.577 -13.272 -15.079 1.00 97.25 101 ASP A N 1
ATOM 767 C CA . ASP A 1 101 ? -1.001 -11.935 -15.296 1.00 97.25 101 ASP A CA 1
ATOM 768 C C . ASP A 1 101 ? -0.536 -11.364 -13.948 1.00 97.25 101 ASP A C 1
ATOM 770 O O . ASP A 1 101 ? -1.045 -10.378 -13.405 1.00 97.25 101 ASP A O 1
ATOM 774 N N . TRP A 1 102 ? 0.446 -12.058 -13.372 1.00 97.50 102 TRP A N 1
ATOM 775 C CA . TRP A 1 102 ? 0.981 -11.790 -12.043 1.00 97.50 102 TRP A CA 1
ATOM 776 C C . TRP A 1 102 ? 1.446 -10.335 -11.897 1.00 97.50 102 TRP A C 1
ATOM 778 O O . TRP A 1 102 ? 1.308 -9.757 -10.821 1.00 97.50 102 TRP A O 1
ATOM 788 N N . ARG A 1 103 ? 1.965 -9.719 -12.969 1.00 97.81 103 ARG A N 1
ATOM 789 C CA . ARG A 1 103 ? 2.475 -8.346 -12.940 1.00 97.81 103 ARG A CA 1
ATOM 790 C C . ARG A 1 103 ? 1.331 -7.348 -12.783 1.00 97.81 103 ARG A C 1
ATOM 792 O O . ARG A 1 103 ? 1.383 -6.516 -11.875 1.00 97.81 103 ARG A O 1
ATOM 799 N N . ALA A 1 104 ? 0.292 -7.439 -13.618 1.00 97.88 104 ALA A N 1
ATOM 800 C CA . ALA A 1 104 ? -0.875 -6.568 -13.497 1.00 97.88 104 ALA A CA 1
ATOM 801 C C . ALA A 1 104 ? -1.621 -6.806 -12.175 1.00 97.88 104 ALA A C 1
ATOM 803 O O . ALA A 1 104 ? -2.019 -5.846 -11.510 1.00 97.88 104 ALA A O 1
ATOM 804 N N . TRP A 1 105 ? -1.752 -8.071 -11.762 1.00 98.31 105 TRP A N 1
ATOM 805 C CA . TRP A 1 105 ? -2.423 -8.469 -10.525 1.00 98.31 105 TRP A CA 1
ATOM 806 C C . TRP A 1 105 ? -1.735 -7.885 -9.284 1.00 98.31 105 TRP A C 1
ATOM 808 O O . TRP A 1 105 ? -2.374 -7.207 -8.476 1.00 98.31 105 TRP A O 1
ATOM 818 N N . ILE A 1 106 ? -0.415 -8.070 -9.157 1.00 98.31 106 ILE A N 1
ATOM 819 C CA . ILE A 1 106 ? 0.373 -7.550 -8.029 1.00 98.31 106 ILE A CA 1
ATOM 820 C C . ILE A 1 106 ? 0.320 -6.021 -8.006 1.00 98.31 106 ILE A C 1
ATOM 822 O O . ILE A 1 106 ? 0.031 -5.433 -6.961 1.00 98.31 106 ILE A O 1
ATOM 826 N N . LYS A 1 107 ? 0.518 -5.365 -9.158 1.00 98.00 107 LYS A N 1
ATOM 827 C CA . LYS A 1 107 ? 0.459 -3.902 -9.254 1.00 98.00 107 LYS A CA 1
ATOM 828 C C . LYS A 1 107 ? -0.902 -3.354 -8.823 1.00 98.00 107 LYS A C 1
ATOM 830 O O . LYS A 1 107 ? -0.960 -2.396 -8.057 1.00 98.00 107 LYS A O 1
ATOM 835 N N . ALA A 1 108 ? -1.995 -3.974 -9.267 1.00 97.31 108 ALA A N 1
ATOM 836 C CA . ALA A 1 108 ? -3.344 -3.578 -8.879 1.00 97.31 108 ALA A CA 1
ATOM 837 C C . ALA A 1 108 ? -3.597 -3.768 -7.375 1.00 97.31 108 ALA A C 1
ATOM 839 O O . ALA A 1 108 ? -4.156 -2.871 -6.750 1.00 97.31 108 ALA A O 1
ATOM 840 N N . SER A 1 109 ? -3.142 -4.878 -6.784 1.00 97.06 109 SER A N 1
ATOM 841 C CA . SER A 1 109 ? -3.226 -5.137 -5.337 1.00 97.06 109 SER A CA 1
ATOM 842 C C . SER A 1 109 ? -2.544 -4.033 -4.513 1.00 97.06 109 SER A C 1
ATOM 844 O O . SER A 1 109 ? -3.157 -3.453 -3.614 1.00 97.06 109 SER A O 1
ATOM 846 N N . PHE A 1 110 ? -1.298 -3.674 -4.845 1.00 96.44 110 PHE A N 1
ATOM 847 C CA . PHE A 1 110 ? -0.563 -2.627 -4.120 1.00 96.44 110 PHE A CA 1
ATOM 848 C C . PHE A 1 110 ? -1.086 -1.206 -4.394 1.00 96.44 110 PHE A C 1
ATOM 850 O O . PHE A 1 110 ? -1.047 -0.359 -3.502 1.00 96.44 110 PHE A O 1
ATOM 857 N N . LEU A 1 111 ? -1.657 -0.938 -5.573 1.00 95.12 111 LEU A N 1
ATOM 858 C CA . LEU A 1 111 ? -2.360 0.324 -5.824 1.00 95.12 111 LEU A CA 1
ATOM 859 C C . LEU A 1 111 ? -3.679 0.426 -5.037 1.00 95.12 111 LEU A C 1
ATOM 861 O O . LEU A 1 111 ? -3.975 1.500 -4.522 1.00 95.12 111 LEU A O 1
ATOM 865 N N . ARG A 1 112 ? -4.434 -0.671 -4.860 1.00 93.69 112 ARG A N 1
ATOM 866 C CA . ARG A 1 112 ? -5.600 -0.687 -3.952 1.00 93.69 112 ARG A CA 1
ATOM 867 C C . ARG A 1 112 ? -5.172 -0.411 -2.508 1.00 93.69 112 ARG A C 1
ATOM 869 O O . ARG A 1 112 ? -5.774 0.427 -1.853 1.00 93.69 112 ARG A O 1
ATOM 876 N N . MET A 1 113 ? -4.083 -1.025 -2.039 1.00 91.44 113 MET A N 1
ATOM 877 C CA . MET A 1 113 ? -3.508 -0.770 -0.706 1.00 91.44 113 MET A CA 1
ATOM 878 C C . MET A 1 113 ? -3.171 0.717 -0.480 1.00 91.44 113 MET A C 1
ATOM 880 O O . MET A 1 113 ? -3.443 1.247 0.595 1.00 91.44 113 MET A O 1
ATOM 884 N N . HIS A 1 114 ? -2.648 1.411 -1.496 1.00 90.44 114 HIS A N 1
ATOM 885 C CA . HIS A 1 114 ? -2.441 2.862 -1.446 1.00 90.44 114 HIS A CA 1
ATOM 886 C C . HIS A 1 114 ? -3.756 3.642 -1.321 1.00 90.44 114 HIS A C 1
ATOM 888 O O . HIS A 1 114 ? -3.871 4.512 -0.460 1.00 90.44 114 HIS A O 1
ATOM 894 N N . ASP A 1 115 ? -4.748 3.329 -2.158 1.00 89.19 115 ASP A N 1
ATOM 895 C CA . ASP A 1 115 ? -6.027 4.054 -2.192 1.00 89.19 115 ASP A CA 1
ATOM 896 C C . ASP A 1 115 ? -6.753 3.987 -0.835 1.00 89.19 115 ASP A C 1
ATOM 898 O O . ASP A 1 115 ? -7.339 4.965 -0.370 1.00 89.19 115 ASP A O 1
ATOM 902 N N . VAL A 1 116 ? -6.604 2.863 -0.136 1.00 85.81 116 VAL A N 1
ATOM 903 C CA . VAL A 1 116 ? -7.107 2.628 1.224 1.00 85.81 116 VAL A CA 1
ATOM 904 C C . VAL A 1 116 ? -6.424 3.504 2.270 1.00 85.81 116 VAL A C 1
ATOM 906 O O . VAL A 1 116 ? -7.088 4.053 3.155 1.00 85.81 116 VAL A O 1
ATOM 909 N N . TYR A 1 117 ? -5.101 3.650 2.191 1.00 84.81 117 TYR A N 1
ATOM 910 C CA . TYR A 1 117 ? -4.367 4.538 3.090 1.00 84.81 117 TYR A CA 1
ATOM 911 C C . TYR A 1 117 ? -4.669 6.008 2.806 1.00 84.81 117 TYR A C 1
ATOM 913 O O . TYR A 1 117 ? -4.756 6.796 3.745 1.00 84.81 117 TYR A O 1
ATOM 921 N N . GLU A 1 118 ? -4.900 6.370 1.546 1.00 83.25 118 GLU A N 1
ATOM 922 C CA . GLU A 1 118 ? -5.312 7.718 1.159 1.00 83.25 118 GLU A CA 1
ATOM 923 C C . GLU A 1 118 ? -6.721 8.057 1.689 1.00 83.25 118 GLU A C 1
ATOM 925 O O . GLU A 1 118 ? -6.975 9.177 2.139 1.00 83.25 118 GLU A O 1
ATOM 930 N N . GLU A 1 119 ? -7.630 7.075 1.732 1.00 80.62 119 GLU A N 1
ATOM 931 C CA . GLU A 1 119 ? -8.945 7.212 2.369 1.00 80.62 119 GLU A CA 1
ATOM 932 C C . GLU A 1 119 ? -8.903 7.268 3.905 1.00 80.62 119 GLU A C 1
ATOM 934 O O . GLU A 1 119 ? -9.824 7.816 4.524 1.00 80.62 119 GLU A O 1
ATOM 939 N N . ALA A 1 120 ? -7.868 6.710 4.538 1.00 76.75 120 ALA A N 1
ATOM 940 C CA . ALA A 1 120 ? -7.707 6.696 5.990 1.00 76.75 120 ALA A CA 1
ATOM 941 C C . ALA A 1 120 ? -6.244 6.937 6.432 1.00 76.75 120 ALA A C 1
ATOM 943 O O . ALA A 1 120 ? -5.639 6.040 7.024 1.00 76.75 120 ALA A O 1
ATOM 944 N N . PRO A 1 121 ? -5.677 8.154 6.267 1.00 73.94 121 PRO A N 1
ATOM 945 C CA . PRO A 1 121 ? -4.244 8.401 6.497 1.00 73.94 121 PRO A CA 1
ATOM 946 C C . PRO A 1 121 ? -3.757 8.120 7.926 1.00 73.94 121 PRO A C 1
ATOM 948 O O . PRO A 1 121 ? -2.587 7.810 8.145 1.00 73.94 121 PRO A O 1
ATOM 951 N N . GLY A 1 122 ? -4.655 8.166 8.918 1.00 71.19 122 GLY A N 1
ATOM 952 C CA . GLY A 1 122 ? -4.344 7.747 10.290 1.00 71.19 122 GLY A CA 1
ATOM 953 C C . GLY A 1 122 ? -3.961 6.271 10.413 1.00 71.19 122 GLY A C 1
ATOM 954 O O . GLY A 1 122 ? -3.214 5.917 11.320 1.00 71.19 122 GLY A O 1
ATOM 955 N N . MET A 1 123 ? -4.414 5.413 9.494 1.00 71.81 123 MET A N 1
ATOM 956 C CA . MET A 1 123 ? -4.141 3.975 9.533 1.00 71.81 123 MET A CA 1
ATOM 957 C C . MET A 1 123 ? -2.660 3.646 9.366 1.00 71.81 123 MET A C 1
ATOM 959 O O . MET A 1 123 ? -2.158 2.728 10.010 1.00 71.81 123 MET A O 1
ATOM 963 N N . VAL A 1 124 ? -1.936 4.451 8.588 1.00 75.31 124 VAL A N 1
ATOM 964 C CA . VAL A 1 124 ? -0.499 4.268 8.360 1.00 75.31 124 VAL A CA 1
ATOM 965 C C . VAL A 1 124 ? 0.296 4.433 9.662 1.00 75.31 124 VAL A C 1
ATOM 967 O O . VAL A 1 124 ? 1.184 3.636 9.956 1.00 75.31 124 VAL A O 1
ATOM 970 N N . GLN A 1 125 ? -0.087 5.394 10.514 1.00 69.62 125 GLN A N 1
ATOM 971 C CA . GLN A 1 125 ? 0.504 5.559 11.850 1.00 69.62 125 GLN A CA 1
ATOM 972 C C . GLN A 1 125 ? 0.105 4.447 12.835 1.00 69.62 125 GLN A C 1
ATOM 974 O O . GLN A 1 125 ? 0.801 4.229 13.827 1.00 69.62 125 GLN A O 1
ATOM 979 N N . TYR A 1 126 ? -0.995 3.728 12.592 1.00 69.12 126 TYR A N 1
ATOM 980 C CA . TYR A 1 126 ? -1.355 2.559 13.399 1.00 69.12 126 TYR A CA 1
ATOM 981 C C . TYR A 1 126 ? -0.593 1.306 12.986 1.00 69.12 126 TYR A C 1
ATOM 983 O O . TYR A 1 126 ? -0.223 0.523 13.857 1.00 69.12 126 TYR A O 1
ATOM 991 N N . MET A 1 127 ? -0.269 1.149 11.703 1.00 69.88 127 MET A N 1
ATOM 992 C CA . MET A 1 127 ? 0.522 0.009 11.241 1.00 69.88 127 MET A CA 1
ATOM 993 C C . MET A 1 127 ? 1.951 -0.010 11.791 1.00 69.88 127 MET A C 1
ATOM 995 O O . MET A 1 127 ? 2.451 -1.091 12.082 1.00 69.88 127 MET A O 1
ATOM 999 N N . SER A 1 128 ? 2.569 1.145 12.070 1.00 67.56 128 SER A N 1
ATOM 1000 C CA . SER A 1 128 ? 3.873 1.188 12.760 1.00 67.56 128 SER A CA 1
ATOM 1001 C C . SER A 1 128 ? 3.830 0.734 14.229 1.00 67.56 128 SER A C 1
ATOM 1003 O O . SER A 1 128 ? 4.873 0.660 14.873 1.00 67.56 128 SER A O 1
ATOM 1005 N N . HIS A 1 129 ? 2.640 0.452 14.768 1.00 65.69 129 HIS A N 1
ATOM 1006 C CA . HIS A 1 129 ? 2.412 -0.046 16.127 1.00 65.69 129 HIS A CA 1
ATOM 1007 C C . HIS A 1 129 ? 1.666 -1.394 16.149 1.00 65.69 129 HIS A C 1
ATOM 1009 O O . HIS A 1 129 ? 1.372 -1.907 17.227 1.00 65.69 129 HIS A O 1
ATOM 1015 N N . ALA A 1 130 ? 1.325 -1.964 14.987 1.00 66.56 130 ALA A N 1
ATOM 1016 C CA . ALA A 1 130 ? 0.560 -3.201 14.910 1.00 66.56 130 ALA A CA 1
ATOM 1017 C C . ALA A 1 130 ? 1.420 -4.401 15.338 1.00 66.56 130 ALA A C 1
ATOM 1019 O O . ALA A 1 130 ? 2.430 -4.718 14.715 1.00 66.56 130 ALA A O 1
ATOM 1020 N N . THR A 1 131 ? 1.000 -5.085 16.402 1.00 65.19 131 THR A N 1
ATOM 1021 C CA . THR A 1 131 ? 1.660 -6.287 16.941 1.00 65.19 131 THR A CA 1
ATOM 1022 C C . THR A 1 131 ? 1.097 -7.592 16.371 1.00 65.19 131 THR A C 1
ATOM 1024 O O . THR A 1 131 ? 1.671 -8.658 16.585 1.00 65.19 131 THR A O 1
ATOM 1027 N N . THR A 1 132 ? -0.027 -7.524 15.652 1.00 69.88 132 THR A N 1
ATOM 1028 C CA . THR A 1 132 ? -0.714 -8.668 15.045 1.00 69.88 132 THR A CA 1
ATOM 1029 C C . THR A 1 132 ? -1.507 -8.242 13.806 1.00 69.88 132 THR A C 1
ATOM 1031 O O . THR A 1 132 ? -1.833 -7.064 13.639 1.00 69.88 132 THR A O 1
ATOM 1034 N N . PHE A 1 133 ? -1.842 -9.210 12.955 1.00 74.75 133 PHE A N 1
ATOM 1035 C CA . PHE A 1 133 ? -2.630 -9.032 11.737 1.00 74.75 133 PHE A CA 1
ATOM 1036 C C . PHE A 1 133 ? -3.907 -9.875 11.795 1.00 74.75 133 PHE A C 1
ATOM 1038 O O . PHE A 1 133 ? -3.891 -11.004 12.286 1.00 74.75 133 PHE A O 1
ATOM 1045 N N . GLY A 1 134 ? -5.016 -9.322 11.300 1.00 80.00 134 GLY A N 1
ATOM 1046 C CA . GLY A 1 134 ? -6.296 -10.024 11.246 1.00 80.00 134 GLY A CA 1
ATOM 1047 C C . GLY A 1 134 ? -6.421 -10.993 10.056 1.00 80.00 134 GLY A C 1
ATOM 1048 O O . GLY A 1 134 ? -5.554 -11.020 9.174 1.00 80.00 134 GLY A O 1
ATOM 1049 N N . PRO A 1 135 ? -7.488 -11.815 10.023 1.00 86.06 135 PRO A N 1
ATOM 1050 C CA . PRO A 1 135 ? -7.742 -12.783 8.956 1.00 86.06 135 PRO A CA 1
ATOM 1051 C C . PRO A 1 135 ? -7.722 -12.228 7.523 1.00 86.06 135 PRO A C 1
ATOM 1053 O O . PRO A 1 135 ? -7.165 -12.891 6.644 1.00 86.06 135 PRO A O 1
ATOM 1056 N N . ALA A 1 136 ? -8.283 -11.044 7.260 1.00 86.50 136 ALA A N 1
ATOM 1057 C CA . ALA A 1 136 ? -8.284 -10.442 5.923 1.00 86.50 136 ALA A CA 1
ATOM 1058 C C . ALA A 1 136 ? -6.865 -10.034 5.496 1.00 86.50 136 ALA A C 1
ATOM 1060 O O . ALA A 1 136 ? -6.442 -10.343 4.379 1.00 86.50 136 ALA A O 1
ATOM 1061 N N . VAL A 1 137 ? -6.089 -9.438 6.411 1.00 85.75 137 VAL A N 1
ATOM 1062 C CA . VAL A 1 137 ? -4.671 -9.101 6.176 1.00 85.75 137 VAL A CA 1
ATOM 1063 C C . VAL A 1 137 ? -3.853 -10.357 5.842 1.00 85.75 137 VAL A C 1
ATOM 1065 O O . VAL A 1 137 ? -3.087 -10.363 4.878 1.00 85.75 137 VAL A O 1
ATOM 1068 N N . LEU A 1 138 ? -4.020 -11.429 6.625 1.00 89.81 138 LEU A N 1
ATOM 1069 C CA . LEU A 1 138 ? -3.303 -12.695 6.435 1.00 89.81 138 LEU A CA 1
ATOM 1070 C C . LEU A 1 138 ? -3.698 -13.390 5.123 1.00 89.81 138 LEU A C 1
ATOM 1072 O O . LEU A 1 138 ? -2.836 -13.922 4.423 1.00 89.81 138 LEU A O 1
ATOM 1076 N N . THR A 1 139 ? -4.982 -13.341 4.758 1.00 93.19 139 THR A N 1
ATOM 1077 C CA . THR A 1 139 ? -5.493 -13.884 3.488 1.00 93.19 139 THR A CA 1
ATOM 1078 C C . THR A 1 139 ? -4.900 -13.137 2.293 1.00 93.19 139 THR A C 1
ATOM 1080 O O . THR A 1 139 ? -4.421 -13.766 1.350 1.00 93.19 139 THR A O 1
ATOM 1083 N N . TRP A 1 140 ? -4.855 -11.802 2.351 1.00 94.06 140 TRP A N 1
ATOM 1084 C CA . TRP A 1 140 ? -4.224 -10.981 1.317 1.00 94.06 140 TRP A CA 1
ATOM 1085 C C . TRP A 1 140 ? -2.724 -11.278 1.171 1.00 94.06 140 TRP A C 1
ATOM 1087 O O . TRP A 1 140 ? -2.264 -11.527 0.056 1.00 94.06 140 TRP A O 1
ATOM 1097 N N . GLN A 1 141 ? -1.970 -11.337 2.278 1.00 94.19 141 GLN A N 1
ATOM 1098 C CA . GLN A 1 141 ? -0.546 -11.701 2.238 1.00 94.19 141 GLN A CA 1
ATOM 1099 C C . GLN A 1 141 ? -0.334 -13.087 1.612 1.00 94.19 141 GLN A C 1
ATOM 1101 O O . GLN A 1 141 ? 0.540 -13.244 0.759 1.00 94.19 141 GLN A O 1
ATOM 1106 N N . ASN A 1 142 ? -1.154 -14.080 1.977 1.00 96.62 142 ASN A N 1
ATOM 1107 C CA . ASN A 1 142 ? -1.090 -15.422 1.399 1.00 96.62 142 ASN A CA 1
ATOM 1108 C C . ASN A 1 142 ? -1.294 -15.410 -0.124 1.00 96.62 142 ASN A C 1
ATOM 1110 O O . ASN A 1 142 ? -0.510 -16.024 -0.847 1.00 96.62 142 ASN A O 1
ATOM 1114 N N . GLU A 1 143 ? -2.307 -14.699 -0.626 1.00 97.75 143 GLU A N 1
ATOM 1115 C CA . GLU A 1 143 ? -2.573 -14.631 -2.067 1.00 97.75 143 GLU A CA 1
ATOM 1116 C C . GLU A 1 143 ? -1.473 -13.871 -2.831 1.00 97.75 143 GLU A C 1
ATOM 1118 O O . GLU A 1 143 ? -1.025 -14.352 -3.871 1.00 97.75 143 GLU A O 1
ATOM 1123 N N . VAL A 1 144 ? -0.941 -12.767 -2.290 1.00 98.12 144 VAL A N 1
ATOM 1124 C CA . VAL A 1 144 ? 0.217 -12.060 -2.878 1.00 98.12 144 VAL A CA 1
ATOM 1125 C C . VAL A 1 144 ? 1.440 -12.980 -2.984 1.00 98.12 144 VAL A C 1
ATOM 1127 O O . VAL A 1 144 ? 2.061 -13.072 -4.046 1.00 98.12 144 VAL A O 1
ATOM 1130 N N . LEU A 1 145 ? 1.775 -13.705 -1.911 1.00 98.50 145 LEU A N 1
ATOM 1131 C CA . LEU A 1 145 ? 2.901 -14.644 -1.902 1.00 98.50 145 LEU A CA 1
ATOM 1132 C C . LEU A 1 145 ? 2.681 -15.801 -2.883 1.00 98.50 145 LEU A C 1
ATOM 1134 O O . LEU A 1 145 ? 3.591 -16.150 -3.634 1.00 98.50 145 LEU A O 1
ATOM 1138 N N . LYS A 1 146 ? 1.471 -16.364 -2.924 1.00 98.44 146 LYS A N 1
ATOM 1139 C CA . LYS A 1 146 ? 1.071 -17.425 -3.856 1.00 98.44 146 LYS A CA 1
ATOM 1140 C C . LYS A 1 146 ? 1.212 -16.989 -5.314 1.00 98.44 146 LYS A C 1
ATOM 1142 O O . LYS A 1 146 ? 1.752 -17.763 -6.104 1.00 98.44 146 LYS A O 1
ATOM 1147 N N . VAL A 1 147 ? 0.796 -15.771 -5.671 1.00 98.50 147 VAL A N 1
ATOM 1148 C CA . VAL A 1 147 ? 0.952 -15.224 -7.032 1.00 98.50 147 VAL A CA 1
ATOM 1149 C C . VAL A 1 147 ? 2.429 -15.078 -7.400 1.00 98.50 147 VAL A C 1
ATOM 1151 O O . VAL A 1 147 ? 2.847 -15.587 -8.438 1.00 98.50 147 VAL A O 1
ATOM 1154 N N . LEU A 1 148 ? 3.251 -14.483 -6.529 1.00 97.94 148 LEU A N 1
ATOM 1155 C CA . LEU A 1 148 ? 4.695 -14.330 -6.765 1.00 97.94 148 LEU A CA 1
ATOM 1156 C C . LEU A 1 148 ? 5.426 -15.681 -6.884 1.00 97.94 148 LEU A C 1
ATOM 1158 O O . LEU A 1 148 ? 6.266 -15.861 -7.769 1.00 97.94 148 LEU A O 1
ATOM 1162 N N . ILE A 1 149 ? 5.099 -16.651 -6.026 1.00 97.38 149 ILE A N 1
ATOM 1163 C CA . ILE A 1 149 ? 5.688 -17.999 -6.065 1.00 97.38 149 ILE A CA 1
ATOM 1164 C C . ILE A 1 149 ? 5.259 -18.740 -7.339 1.00 97.38 149 ILE A C 1
ATOM 1166 O O . ILE A 1 149 ? 6.107 -19.312 -8.019 1.00 97.38 149 ILE A O 1
ATOM 1170 N N . THR A 1 150 ? 3.977 -18.672 -7.713 1.00 96.75 150 THR A N 1
ATOM 1171 C CA . THR A 1 150 ? 3.447 -19.304 -8.939 1.00 96.75 150 THR A CA 1
ATOM 1172 C C . THR A 1 150 ? 4.018 -18.662 -10.206 1.00 96.75 150 THR A C 1
ATOM 1174 O O . THR A 1 150 ? 4.301 -19.364 -11.175 1.00 96.75 150 THR A O 1
ATOM 1177 N N . ALA A 1 151 ? 4.276 -17.349 -10.194 1.00 95.88 151 ALA A N 1
ATOM 1178 C CA . ALA A 1 151 ? 5.002 -16.673 -11.268 1.00 95.88 151 ALA A CA 1
ATOM 1179 C C . ALA A 1 151 ? 6.432 -17.223 -11.433 1.00 95.88 151 ALA A C 1
ATOM 1181 O O . ALA A 1 151 ? 6.942 -17.280 -12.553 1.00 95.88 151 ALA A O 1
ATOM 1182 N N . GLY A 1 152 ? 7.058 -17.683 -10.346 1.00 94.88 152 GLY A N 1
ATOM 1183 C CA . GLY A 1 152 ? 8.347 -18.372 -10.360 1.00 94.88 152 GLY A CA 1
ATOM 1184 C C . GLY A 1 152 ? 9.369 -17.842 -9.356 1.00 94.88 152 GLY A C 1
ATOM 1185 O O . GLY A 1 152 ? 10.541 -18.197 -9.468 1.00 94.88 152 GLY A O 1
ATOM 1186 N N . LEU A 1 153 ? 8.997 -17.001 -8.384 1.00 95.19 153 LEU A N 1
ATOM 1187 C CA . LEU A 1 153 ? 9.925 -16.615 -7.314 1.00 95.19 153 LEU A CA 1
ATOM 1188 C C . LEU A 1 153 ? 10.135 -17.764 -6.321 1.00 95.19 153 LEU A C 1
ATOM 1190 O O . LEU A 1 153 ? 9.198 -18.437 -5.899 1.00 95.19 153 LEU A O 1
ATOM 1194 N N . ALA A 1 154 ? 11.377 -17.928 -5.863 1.00 93.06 154 ALA A N 1
ATOM 1195 C CA . ALA A 1 154 ? 11.647 -18.719 -4.667 1.00 93.06 154 ALA A CA 1
ATOM 1196 C C . ALA A 1 154 ? 10.927 -18.087 -3.449 1.00 93.06 154 ALA A C 1
ATOM 1198 O O . ALA A 1 154 ? 10.956 -16.858 -3.327 1.00 93.06 154 ALA A O 1
ATOM 1199 N N . PRO A 1 155 ? 10.346 -18.867 -2.513 1.00 95.25 155 PRO A N 1
ATOM 1200 C CA . PRO A 1 155 ? 9.511 -18.333 -1.429 1.00 95.25 155 PRO A CA 1
ATOM 1201 C C . PRO A 1 155 ? 10.151 -17.213 -0.596 1.00 95.25 155 PRO A C 1
ATOM 1203 O O . PRO A 1 155 ? 9.500 -16.212 -0.311 1.00 95.25 155 PRO A O 1
ATOM 1206 N N . ALA A 1 156 ? 11.447 -17.320 -0.278 1.00 95.31 156 ALA A N 1
ATOM 1207 C CA . ALA A 1 156 ? 12.172 -16.267 0.438 1.00 95.31 156 ALA A CA 1
ATOM 1208 C C . ALA A 1 156 ? 12.210 -14.938 -0.344 1.00 95.31 156 ALA A C 1
ATOM 1210 O O . ALA A 1 156 ? 12.005 -13.876 0.234 1.00 95.31 156 ALA A O 1
ATOM 1211 N N . LYS A 1 157 ? 12.402 -14.996 -1.670 1.00 95.50 157 LYS A N 1
ATOM 1212 C CA . LYS A 1 157 ? 12.378 -13.813 -2.543 1.00 95.50 157 LYS A CA 1
ATOM 1213 C C . LYS A 1 157 ? 10.970 -13.241 -2.696 1.00 95.50 157 LYS A C 1
ATOM 1215 O O . LYS A 1 157 ? 10.831 -12.025 -2.752 1.00 95.50 157 LYS A O 1
ATOM 1220 N N . ALA A 1 158 ? 9.942 -14.092 -2.744 1.00 97.38 158 ALA A N 1
ATOM 1221 C CA . ALA A 1 158 ? 8.546 -13.650 -2.778 1.00 97.38 158 ALA A CA 1
ATOM 1222 C C . ALA A 1 158 ? 8.179 -12.856 -1.514 1.00 97.38 158 ALA A C 1
ATOM 1224 O O . ALA A 1 158 ? 7.564 -11.798 -1.622 1.00 97.38 158 ALA A O 1
ATOM 1225 N N . LEU A 1 159 ? 8.634 -13.310 -0.339 1.00 96.88 159 LEU A N 1
ATOM 1226 C CA . LEU A 1 159 ? 8.463 -12.585 0.921 1.00 96.88 159 LEU A CA 1
ATOM 1227 C C . LEU A 1 159 ? 9.191 -11.233 0.918 1.00 96.88 159 LEU A C 1
ATOM 1229 O O . LEU A 1 159 ? 8.580 -10.216 1.234 1.00 96.88 159 LEU A O 1
ATOM 1233 N N . THR A 1 160 ? 10.460 -11.188 0.497 1.00 97.06 160 THR A N 1
ATOM 1234 C CA . THR A 1 160 ? 11.204 -9.920 0.377 1.00 97.06 160 THR A CA 1
ATOM 1235 C C . THR A 1 160 ? 10.543 -8.948 -0.605 1.00 97.06 160 THR A C 1
ATOM 1237 O O . THR A 1 160 ? 10.453 -7.759 -0.316 1.00 97.06 160 THR A O 1
ATOM 1240 N N . ALA A 1 161 ? 10.050 -9.436 -1.747 1.00 97.06 161 ALA A N 1
ATOM 1241 C CA . ALA A 1 161 ? 9.353 -8.617 -2.736 1.00 97.06 161 ALA A CA 1
ATOM 1242 C C . ALA A 1 161 ? 8.027 -8.053 -2.196 1.00 97.06 161 ALA A C 1
ATOM 1244 O O . ALA A 1 161 ? 7.750 -6.866 -2.366 1.00 97.06 161 ALA A O 1
ATOM 1245 N N . GLN A 1 162 ? 7.227 -8.883 -1.515 1.00 97.00 162 GLN A N 1
ATOM 1246 C CA . GLN A 1 162 ? 5.980 -8.462 -0.873 1.00 97.00 162 GLN A CA 1
ATOM 1247 C C . GLN A 1 162 ? 6.236 -7.384 0.191 1.00 97.00 162 GLN A C 1
ATOM 1249 O O . GLN A 1 162 ? 5.545 -6.365 0.184 1.00 97.00 162 GLN A O 1
ATOM 1254 N N . ALA A 1 163 ? 7.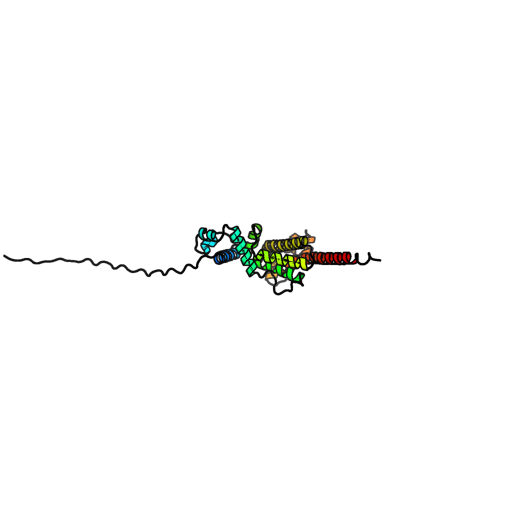247 -7.572 1.046 1.00 95.12 163 ALA A N 1
ATOM 1255 C CA . ALA A 1 163 ? 7.630 -6.598 2.065 1.00 95.12 163 ALA A CA 1
ATOM 1256 C C . ALA A 1 163 ? 8.089 -5.270 1.441 1.00 95.12 163 ALA A C 1
ATOM 1258 O O . ALA A 1 163 ? 7.549 -4.223 1.783 1.00 95.12 163 ALA A O 1
ATOM 1259 N N . ALA A 1 164 ? 8.992 -5.306 0.454 1.00 97.25 164 ALA A N 1
ATOM 1260 C CA . ALA A 1 164 ? 9.502 -4.104 -0.209 1.00 97.25 164 ALA A CA 1
ATOM 1261 C C . ALA A 1 164 ? 8.394 -3.273 -0.886 1.00 97.25 164 ALA A C 1
ATOM 1263 O O . ALA A 1 164 ? 8.394 -2.047 -0.788 1.00 97.25 164 ALA A O 1
ATOM 1264 N N . MET A 1 165 ? 7.419 -3.919 -1.538 1.00 97.06 165 MET A N 1
ATOM 1265 C CA . MET A 1 165 ? 6.264 -3.219 -2.118 1.00 97.06 165 MET A CA 1
ATOM 1266 C C . MET A 1 165 ? 5.316 -2.670 -1.039 1.00 97.06 165 MET A C 1
ATOM 1268 O O . MET A 1 165 ? 4.808 -1.560 -1.187 1.00 97.06 165 MET A O 1
ATOM 1272 N N . ALA A 1 166 ? 5.103 -3.396 0.063 1.00 92.94 166 ALA A N 1
ATOM 1273 C CA . ALA A 1 166 ? 4.285 -2.924 1.182 1.00 92.94 166 ALA A CA 1
ATOM 1274 C C . ALA A 1 166 ? 4.913 -1.704 1.882 1.00 92.94 166 ALA A C 1
ATOM 1276 O O . ALA A 1 166 ? 4.220 -0.726 2.172 1.00 92.94 166 ALA A O 1
ATOM 1277 N N . GLU A 1 167 ? 6.225 -1.739 2.113 1.00 93.12 167 GLU A N 1
ATOM 1278 C CA . GLU A 1 167 ? 7.016 -0.634 2.662 1.00 93.12 167 GLU A CA 1
ATOM 1279 C C . GLU A 1 167 ? 7.015 0.577 1.723 1.00 93.12 167 GLU A C 1
ATOM 1281 O O . GLU A 1 167 ? 6.796 1.697 2.188 1.00 93.12 167 GLU A O 1
ATOM 1286 N N . LEU A 1 168 ? 7.166 0.360 0.409 1.00 94.56 168 LEU A N 1
ATOM 1287 C CA . LEU A 1 168 ? 7.064 1.413 -0.604 1.00 94.56 168 LEU A CA 1
ATOM 1288 C C . LEU A 1 168 ? 5.698 2.108 -0.556 1.00 94.56 168 LEU A C 1
ATOM 1290 O O . LEU A 1 168 ? 5.653 3.329 -0.439 1.00 94.56 168 LEU A O 1
ATOM 1294 N N . VAL A 1 169 ? 4.591 1.356 -0.595 1.00 92.56 169 VAL A N 1
ATOM 1295 C CA . VAL A 1 169 ? 3.232 1.924 -0.511 1.00 92.56 169 VAL A CA 1
ATOM 1296 C C . VAL A 1 169 ? 3.052 2.719 0.784 1.00 92.56 169 VAL A C 1
ATOM 1298 O O . VAL A 1 169 ? 2.612 3.867 0.751 1.00 92.56 169 VAL A O 1
ATOM 1301 N N . THR A 1 170 ? 3.464 2.144 1.916 1.00 89.19 170 THR A N 1
ATOM 1302 C CA . THR A 1 170 ? 3.375 2.773 3.244 1.00 89.19 170 THR A CA 1
ATOM 1303 C C . THR A 1 170 ? 4.160 4.089 3.294 1.00 89.19 170 THR A C 1
ATOM 1305 O O . THR A 1 170 ? 3.615 5.127 3.672 1.00 89.19 170 THR A O 1
ATOM 1308 N N . GLY A 1 171 ? 5.429 4.073 2.875 1.00 89.44 171 GLY A N 1
ATOM 1309 C CA . GLY A 1 171 ? 6.291 5.254 2.837 1.00 89.44 171 GLY A CA 1
ATOM 1310 C C . GLY A 1 171 ? 5.792 6.312 1.854 1.00 89.44 171 GLY A C 1
ATOM 1311 O O . GLY A 1 171 ? 5.777 7.499 2.182 1.00 89.44 171 GLY A O 1
ATOM 1312 N N . SER A 1 172 ? 5.306 5.891 0.684 1.00 88.94 172 SER A N 1
ATOM 1313 C CA . SER A 1 172 ? 4.739 6.788 -0.321 1.00 88.94 172 SER A CA 1
ATOM 1314 C C . SER A 1 172 ? 3.507 7.519 0.227 1.00 88.94 172 SER A C 1
ATOM 1316 O O . SER A 1 172 ? 3.437 8.738 0.082 1.00 88.94 172 SER A O 1
ATOM 1318 N N . THR A 1 173 ? 2.611 6.848 0.968 1.00 86.56 173 THR A N 1
ATOM 1319 C CA . THR A 1 173 ? 1.463 7.523 1.603 1.00 86.56 173 THR A CA 1
ATOM 1320 C C . THR A 1 173 ? 1.867 8.482 2.731 1.00 86.56 173 THR A C 1
ATOM 1322 O O . THR A 1 173 ? 1.297 9.569 2.832 1.00 86.56 173 THR A O 1
ATOM 1325 N N . ILE A 1 174 ? 2.888 8.161 3.542 1.00 84.75 174 ILE A N 1
ATOM 1326 C CA . ILE A 1 174 ? 3.445 9.118 4.529 1.00 84.75 174 ILE A CA 1
ATOM 1327 C C . ILE A 1 174 ? 3.932 10.392 3.820 1.00 84.75 174 ILE A C 1
ATOM 1329 O O . ILE A 1 174 ? 3.717 11.508 4.302 1.00 84.75 174 ILE A O 1
ATOM 1333 N N . LEU A 1 175 ? 4.563 10.234 2.654 1.00 83.56 175 LEU A N 1
ATOM 1334 C CA . LEU A 1 175 ? 5.099 11.332 1.856 1.00 83.56 175 LEU A CA 1
ATOM 1335 C C . LEU A 1 175 ? 4.043 12.047 0.995 1.00 83.56 175 LEU A C 1
ATOM 1337 O O . LEU A 1 175 ? 4.320 13.155 0.536 1.00 83.56 175 LEU A O 1
ATOM 1341 N N . THR A 1 176 ? 2.829 11.514 0.808 1.00 79.44 176 THR A N 1
ATOM 1342 C CA . THR A 1 176 ? 1.771 12.164 0.005 1.00 79.44 176 THR A CA 1
ATOM 1343 C C . THR A 1 176 ? 1.463 13.582 0.485 1.00 79.44 176 THR A C 1
ATOM 1345 O O . THR A 1 176 ? 1.347 14.494 -0.335 1.00 79.44 176 THR A O 1
ATOM 1348 N N . GLN A 1 177 ? 1.414 13.824 1.800 1.00 72.88 177 GLN A N 1
ATOM 1349 C CA . GLN A 1 177 ? 1.185 15.175 2.326 1.00 72.88 177 GLN A CA 1
ATOM 1350 C C . GLN A 1 177 ? 2.352 16.131 2.017 1.00 72.88 177 GLN A C 1
ATOM 1352 O O . GLN A 1 177 ? 2.120 17.316 1.767 1.00 72.88 177 GLN A O 1
ATOM 1357 N N . LEU A 1 178 ? 3.592 15.625 1.996 1.00 75.19 178 LEU A N 1
ATOM 1358 C CA . LEU A 1 178 ? 4.773 16.390 1.591 1.00 75.19 178 LEU A CA 1
ATOM 1359 C C . LEU A 1 178 ? 4.767 16.672 0.083 1.00 75.19 178 LEU A C 1
ATOM 1361 O O . LEU A 1 178 ? 5.076 17.792 -0.303 1.00 75.19 178 LEU A O 1
ATOM 1365 N N . ARG A 1 179 ? 4.375 15.705 -0.760 1.00 73.19 179 ARG A N 1
ATOM 1366 C CA . ARG A 1 179 ? 4.243 15.893 -2.217 1.00 73.19 179 ARG A CA 1
ATOM 1367 C C . ARG A 1 179 ? 3.167 16.937 -2.549 1.00 73.19 179 ARG A C 1
ATOM 1369 O O . ARG A 1 179 ? 3.461 17.903 -3.247 1.00 73.19 179 ARG A O 1
ATOM 1376 N N . ARG A 1 180 ? 1.966 16.811 -1.963 1.00 69.31 180 ARG A N 1
ATOM 1377 C CA . ARG A 1 180 ? 0.832 17.740 -2.163 1.00 69.31 180 ARG A CA 1
ATOM 1378 C C . ARG A 1 180 ? 1.149 19.178 -1.743 1.00 69.31 180 ARG A C 1
ATOM 1380 O O . ARG A 1 180 ? 0.881 20.104 -2.497 1.00 69.31 180 ARG A O 1
ATOM 1387 N N . LEU A 1 181 ? 1.735 19.368 -0.556 1.00 69.12 181 LEU A N 1
ATOM 1388 C CA . LEU A 1 181 ? 2.166 20.695 -0.084 1.00 69.12 181 LEU A CA 1
ATOM 1389 C C . LEU A 1 181 ? 3.489 21.156 -0.712 1.00 69.12 181 LEU A C 1
ATOM 1391 O O . LEU A 1 181 ? 3.858 22.320 -0.565 1.00 69.12 181 LEU A O 1
ATOM 1395 N N . GLY A 1 182 ? 4.220 20.255 -1.370 1.00 69.31 182 GLY A N 1
ATOM 1396 C CA . GLY A 1 182 ? 5.534 20.510 -1.948 1.00 69.31 182 GLY A CA 1
ATOM 1397 C C . GLY A 1 182 ? 5.467 21.588 -3.016 1.00 69.31 182 GLY A C 1
ATOM 1398 O O . GLY A 1 182 ? 6.205 22.561 -2.933 1.00 69.31 182 GLY A O 1
ATOM 1399 N N . MET A 1 183 ? 4.517 21.488 -3.947 1.00 68.12 183 MET A N 1
ATOM 1400 C CA . MET A 1 183 ? 4.329 22.508 -4.984 1.00 68.12 183 MET A CA 1
ATOM 1401 C C . MET A 1 183 ? 4.063 23.902 -4.409 1.00 68.12 183 MET A C 1
ATOM 1403 O O . MET A 1 183 ? 4.757 24.851 -4.759 1.00 68.12 183 MET A O 1
ATOM 1407 N N . GLU A 1 184 ? 3.102 24.019 -3.492 1.00 70.00 184 GLU A N 1
ATOM 1408 C CA . GLU A 1 184 ? 2.711 25.293 -2.879 1.00 70.00 184 GLU A CA 1
ATOM 1409 C C . GLU A 1 184 ? 3.843 25.910 -2.036 1.00 70.00 184 GLU A C 1
ATOM 1411 O O . GLU A 1 184 ? 4.048 27.121 -2.060 1.00 70.00 184 GLU A O 1
ATOM 1416 N N . ARG A 1 185 ? 4.607 25.089 -1.298 1.00 70.50 185 ARG A N 1
ATOM 1417 C CA . ARG A 1 185 ? 5.633 25.570 -0.352 1.00 70.50 185 ARG A CA 1
ATOM 1418 C C . ARG A 1 185 ? 7.029 25.718 -0.954 1.00 70.50 185 ARG A C 1
ATOM 1420 O O . ARG A 1 185 ? 7.800 26.525 -0.443 1.00 70.50 185 ARG A O 1
ATOM 1427 N N . ILE A 1 186 ? 7.370 24.933 -1.975 1.00 70.94 186 ILE A N 1
ATOM 1428 C CA . ILE A 1 186 ? 8.686 24.954 -2.636 1.00 70.94 186 ILE A CA 1
ATOM 1429 C C . ILE A 1 186 ? 8.645 25.885 -3.856 1.00 70.94 186 ILE A C 1
ATOM 1431 O O . ILE A 1 186 ? 9.612 26.600 -4.099 1.00 70.94 186 ILE A O 1
ATOM 1435 N N . PHE A 1 187 ? 7.520 25.936 -4.580 1.00 76.38 187 PHE A N 1
ATOM 1436 C CA . PHE A 1 187 ? 7.375 26.706 -5.819 1.00 76.38 187 PHE A CA 1
ATOM 1437 C C . PHE A 1 187 ? 6.079 27.547 -5.871 1.00 76.38 187 PHE A C 1
ATOM 1439 O O . PHE A 1 187 ? 5.295 27.398 -6.812 1.00 76.38 187 PHE A O 1
ATOM 1446 N N . PRO A 1 188 ? 5.824 28.450 -4.904 1.00 74.94 188 PRO A N 1
ATOM 1447 C CA . PRO A 1 188 ? 4.546 29.164 -4.795 1.00 74.94 188 PRO A CA 1
ATOM 1448 C C . PRO A 1 188 ? 4.135 29.921 -6.071 1.00 74.94 188 PRO A C 1
ATOM 1450 O O . PRO A 1 188 ? 2.967 29.873 -6.451 1.00 74.94 188 PRO A O 1
ATOM 1453 N N . SER A 1 189 ? 5.075 30.566 -6.774 1.00 75.38 189 SER A N 1
ATOM 1454 C CA . SER A 1 189 ? 4.818 31.254 -8.053 1.00 75.38 189 SER A CA 1
ATOM 1455 C C . SER A 1 189 ? 4.331 30.292 -9.144 1.00 75.38 189 SER A C 1
ATOM 1457 O O . SER A 1 189 ? 3.266 30.487 -9.724 1.00 75.38 189 SER A O 1
ATOM 1459 N N . ILE A 1 190 ? 5.080 29.209 -9.368 1.00 76.50 190 ILE A N 1
ATOM 1460 C CA . ILE A 1 190 ? 4.766 28.161 -10.349 1.00 76.50 190 ILE A CA 1
ATOM 1461 C C . ILE A 1 190 ? 3.423 27.497 -10.010 1.00 76.50 190 ILE A C 1
ATOM 1463 O O . ILE A 1 190 ? 2.604 27.268 -10.897 1.00 76.50 190 ILE A O 1
ATOM 1467 N N . PHE A 1 191 ? 3.170 27.219 -8.728 1.00 76.56 191 PHE A N 1
ATOM 1468 C CA . PHE A 1 191 ? 1.914 26.636 -8.264 1.00 76.56 191 PHE A CA 1
ATOM 1469 C C . PHE A 1 191 ? 0.712 27.543 -8.558 1.00 76.56 191 PHE A C 1
ATOM 1471 O O . PHE A 1 191 ? -0.278 27.065 -9.112 1.00 76.56 191 PHE A O 1
ATOM 1478 N N . HIS A 1 192 ? 0.800 28.844 -8.258 1.00 76.56 192 HIS A N 1
ATOM 1479 C CA . HIS A 1 192 ? -0.276 29.793 -8.557 1.00 76.56 192 HIS A CA 1
ATOM 1480 C C . HIS A 1 192 ? -0.547 29.926 -10.062 1.00 76.56 192 HIS A C 1
ATOM 1482 O O . HIS A 1 192 ? -1.707 29.849 -10.466 1.00 76.56 192 HIS A O 1
ATOM 1488 N N . ALA A 1 193 ? 0.491 30.042 -10.899 1.00 76.75 193 ALA A N 1
ATOM 1489 C CA . ALA A 1 193 ? 0.325 30.103 -12.353 1.00 76.75 193 ALA A CA 1
ATOM 1490 C C . ALA A 1 193 ? -0.422 28.867 -12.897 1.00 76.75 193 ALA A C 1
ATOM 1492 O O . ALA A 1 193 ? -1.392 29.004 -13.647 1.00 76.75 193 ALA A O 1
ATOM 1493 N N . LEU A 1 194 ? -0.038 27.665 -12.448 1.00 75.69 194 LEU A N 1
ATOM 1494 C CA . LEU A 1 194 ? -0.682 26.412 -12.852 1.00 75.69 194 LEU A CA 1
ATOM 1495 C C . LEU A 1 194 ? -2.137 26.296 -12.360 1.00 75.69 194 LEU A C 1
ATOM 1497 O O . LEU A 1 194 ? -2.985 25.819 -13.112 1.00 75.69 194 LEU A O 1
ATOM 1501 N N . GLN A 1 195 ? -2.454 26.760 -11.143 1.00 76.44 195 GLN A N 1
ATOM 1502 C CA . GLN A 1 195 ? -3.836 26.801 -10.629 1.00 76.44 195 GLN A CA 1
ATOM 1503 C C . GLN A 1 195 ? -4.745 27.727 -11.454 1.00 76.44 195 GLN A C 1
ATOM 1505 O O . GLN A 1 195 ? -5.927 27.441 -11.629 1.00 76.44 195 GLN A O 1
ATOM 1510 N N . GLU A 1 196 ? -4.198 28.811 -12.008 1.00 83.19 196 GLU A N 1
ATOM 1511 C CA . GLU A 1 196 ? -4.919 29.722 -12.908 1.00 83.19 196 GLU A CA 1
ATOM 1512 C C . GLU A 1 196 ? -4.970 29.233 -14.371 1.00 83.19 196 GLU A C 1
ATOM 1514 O O . GLU A 1 196 ? -5.474 29.943 -15.243 1.00 83.19 196 GLU A O 1
ATOM 1519 N N . GLY A 1 197 ? -4.450 28.033 -14.664 1.00 77.62 197 GLY A N 1
ATOM 1520 C CA . GLY A 1 197 ? -4.385 27.475 -16.018 1.00 77.62 197 GLY A CA 1
ATOM 1521 C C . GLY A 1 197 ? -3.376 28.178 -16.934 1.00 77.62 197 GLY A C 1
ATOM 1522 O O . GLY A 1 197 ? -3.489 28.087 -18.158 1.00 77.62 197 GLY A O 1
ATOM 1523 N N . LYS A 1 198 ? -2.405 28.899 -16.362 1.00 80.44 198 LYS A N 1
ATOM 1524 C CA . LYS A 1 198 ? -1.371 29.650 -17.083 1.00 80.44 198 LYS A CA 1
ATOM 1525 C C . LYS A 1 198 ? -0.059 28.868 -17.110 1.00 80.44 198 LYS A C 1
ATOM 1527 O O . LYS A 1 198 ? 0.281 28.150 -16.172 1.00 80.44 198 LYS A O 1
ATOM 1532 N N . ALA A 1 199 ? 0.714 29.052 -18.177 1.00 79.69 199 ALA A N 1
ATOM 1533 C CA . ALA A 1 199 ? 2.122 28.676 -18.165 1.00 79.69 199 ALA A CA 1
ATOM 1534 C C . ALA A 1 199 ? 2.895 29.671 -17.272 1.00 79.69 199 ALA A C 1
ATOM 1536 O O . ALA A 1 199 ? 2.689 30.875 -17.447 1.00 79.69 199 ALA A O 1
ATOM 1537 N N . PRO A 1 200 ? 3.769 29.210 -16.355 1.00 80.44 200 PRO A N 1
ATOM 1538 C CA . PRO A 1 200 ? 4.620 30.097 -15.565 1.00 80.44 200 PRO A CA 1
ATOM 1539 C C . PRO A 1 200 ? 5.501 30.976 -16.459 1.00 80.44 200 PRO A C 1
ATOM 1541 O O . PRO A 1 200 ? 6.016 30.501 -17.478 1.00 80.44 200 PRO A O 1
ATOM 1544 N N . THR A 1 201 ? 5.708 32.239 -16.086 1.00 85.31 201 THR A N 1
ATOM 1545 C CA . THR A 1 201 ? 6.624 33.122 -16.826 1.00 85.31 201 THR A CA 1
ATOM 1546 C C . THR A 1 201 ? 8.091 32.710 -16.621 1.00 85.31 201 THR A C 1
ATOM 1548 O O . THR A 1 201 ? 8.410 32.001 -15.658 1.00 85.31 201 THR A O 1
ATOM 1551 N N . PRO A 1 202 ? 9.027 33.153 -17.486 1.00 81.44 202 PRO A N 1
ATOM 1552 C CA . PRO A 1 202 ? 10.457 32.922 -17.278 1.00 81.44 202 PRO A CA 1
ATOM 1553 C C . PRO A 1 202 ? 10.954 33.410 -15.910 1.00 81.44 202 PRO A C 1
ATOM 1555 O O . PRO A 1 202 ? 11.775 32.742 -15.287 1.00 81.44 202 PRO A O 1
ATOM 1558 N N . GLU A 1 203 ? 10.424 34.529 -15.413 1.00 82.81 203 GLU A N 1
ATOM 1559 C CA . GLU A 1 203 ? 10.749 35.100 -14.104 1.00 82.81 203 GLU A CA 1
ATOM 1560 C C . GLU A 1 203 ? 10.180 34.257 -12.953 1.00 82.81 203 GLU A C 1
ATOM 1562 O O . GLU A 1 203 ? 10.874 34.019 -11.966 1.00 82.81 203 GLU A O 1
ATOM 1567 N N . GLU A 1 204 ? 8.945 33.757 -13.077 1.00 79.06 204 GLU A N 1
ATOM 1568 C CA . GLU A 1 204 ? 8.329 32.864 -12.084 1.00 79.06 204 GLU A CA 1
ATOM 1569 C C . GLU A 1 204 ? 9.060 31.521 -11.987 1.00 79.06 204 GLU A C 1
ATOM 1571 O O . GLU A 1 204 ? 9.249 31.000 -10.882 1.00 79.06 204 GLU A O 1
ATOM 1576 N N . LEU A 1 205 ? 9.498 30.993 -13.135 1.00 76.38 205 LEU A N 1
ATOM 1577 C CA . LEU A 1 205 ? 10.304 29.782 -13.245 1.00 76.38 205 LEU A CA 1
ATOM 1578 C C . LEU A 1 205 ? 11.710 29.999 -12.669 1.00 76.38 205 LEU A C 1
ATOM 1580 O O . LEU A 1 205 ? 12.185 29.172 -11.894 1.00 76.38 205 LEU A O 1
ATOM 1584 N N . GLN A 1 206 ? 12.356 31.127 -12.985 1.00 77.00 206 GLN A N 1
ATOM 1585 C CA . GLN A 1 206 ? 13.664 31.490 -12.437 1.00 77.00 206 GLN A CA 1
ATOM 1586 C C . GLN A 1 206 ? 13.605 31.684 -10.917 1.00 77.00 206 GLN A C 1
ATOM 1588 O O . GLN A 1 206 ? 14.487 31.198 -10.214 1.00 77.00 206 GLN A O 1
ATOM 1593 N N . ALA A 1 207 ? 12.567 32.346 -10.397 1.00 78.25 207 ALA A N 1
ATOM 1594 C CA . ALA A 1 207 ? 12.376 32.541 -8.962 1.00 78.25 207 ALA A CA 1
ATOM 1595 C C . ALA A 1 207 ? 12.097 31.218 -8.229 1.00 78.25 207 ALA A C 1
ATOM 1597 O O . ALA A 1 207 ? 12.684 30.971 -7.177 1.00 78.25 207 ALA A O 1
ATOM 1598 N N . GLY A 1 208 ? 11.250 30.349 -8.794 1.00 73.88 208 GLY A N 1
ATOM 1599 C CA . GLY A 1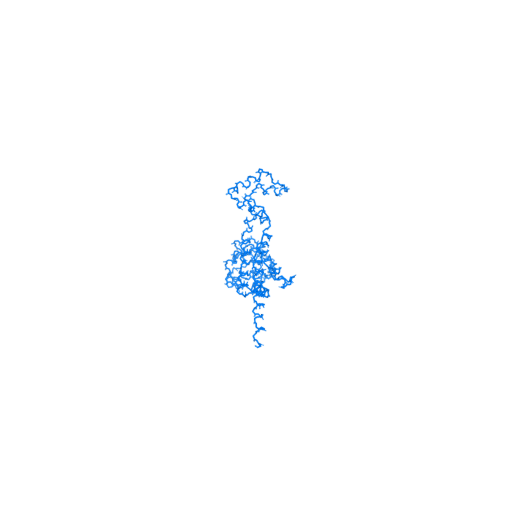 208 ? 10.955 29.032 -8.220 1.00 73.88 208 GLY A CA 1
ATOM 1600 C C . GLY A 1 208 ? 12.159 28.083 -8.235 1.00 73.88 208 GLY A C 1
ATOM 1601 O O . GLY A 1 208 ? 12.389 27.364 -7.268 1.00 73.88 208 GLY A O 1
ATOM 1602 N N . LEU A 1 209 ? 12.961 28.103 -9.304 1.00 75.00 209 LEU A N 1
ATOM 1603 C CA . LEU A 1 209 ? 14.133 27.233 -9.457 1.00 75.00 209 LEU A CA 1
ATOM 1604 C C . LEU A 1 209 ? 15.441 27.844 -8.931 1.00 75.00 209 LEU A C 1
ATOM 1606 O O . LEU A 1 209 ? 16.473 27.181 -9.007 1.00 75.00 209 LEU A O 1
ATOM 1610 N N . ALA A 1 210 ? 15.434 29.062 -8.377 1.00 76.81 210 ALA A N 1
ATOM 1611 C CA . ALA A 1 210 ? 16.644 29.761 -7.927 1.00 76.81 210 ALA A CA 1
ATOM 1612 C C . ALA A 1 210 ? 17.486 28.934 -6.936 1.00 76.81 210 ALA A C 1
ATOM 1614 O O . ALA A 1 210 ? 18.707 28.886 -7.050 1.00 76.81 210 ALA A O 1
ATOM 1615 N N . SER A 1 211 ? 16.833 28.220 -6.013 1.00 69.88 211 SER A N 1
ATOM 1616 C CA . SER A 1 211 ? 17.473 27.314 -5.046 1.00 69.88 211 SER A CA 1
ATOM 1617 C C . SER A 1 211 ? 17.971 25.993 -5.649 1.00 69.88 211 SER A C 1
ATOM 1619 O O . SER A 1 211 ? 18.681 25.246 -4.983 1.00 69.88 211 SER A O 1
ATOM 1621 N N . MET A 1 212 ? 17.607 25.686 -6.898 1.00 75.94 212 MET A N 1
ATOM 1622 C CA . MET A 1 212 ? 18.008 24.470 -7.615 1.00 75.94 212 MET A CA 1
ATOM 1623 C C . MET A 1 212 ? 19.144 24.704 -8.615 1.00 75.94 212 MET A C 1
ATOM 1625 O O . MET A 1 212 ? 19.707 23.734 -9.119 1.00 75.94 212 MET A O 1
ATOM 1629 N N . VAL A 1 213 ? 19.520 25.961 -8.882 1.00 77.75 213 VAL A N 1
ATOM 1630 C CA . VAL A 1 213 ? 20.629 26.304 -9.793 1.00 77.75 213 VAL A CA 1
ATOM 1631 C C . VAL A 1 213 ? 21.958 25.721 -9.296 1.00 77.75 213 VAL A C 1
ATOM 1633 O O . VAL A 1 213 ? 22.708 25.148 -10.083 1.00 77.75 213 VAL A O 1
ATOM 1636 N N . ASP A 1 214 ? 22.196 25.754 -7.982 1.00 84.06 214 ASP A N 1
ATOM 1637 C CA . ASP A 1 214 ? 23.370 25.146 -7.333 1.00 84.06 214 ASP A CA 1
ATOM 1638 C C . ASP A 1 214 ? 23.253 23.612 -7.170 1.00 84.06 214 ASP A C 1
ATOM 1640 O O . ASP A 1 214 ? 24.129 22.954 -6.598 1.00 84.06 214 ASP A O 1
ATOM 1644 N N . HIS A 1 215 ? 22.160 23.009 -7.650 1.00 84.00 215 HIS A N 1
ATOM 1645 C CA . HIS A 1 215 ? 21.826 21.592 -7.491 1.00 84.00 215 HIS A CA 1
ATOM 1646 C C . HIS A 1 215 ? 21.502 20.951 -8.857 1.00 84.00 215 HIS A C 1
ATOM 1648 O O . HIS A 1 215 ? 20.373 20.510 -9.091 1.00 84.00 215 HIS A O 1
ATOM 1654 N N . PRO A 1 216 ? 22.484 20.846 -9.777 1.00 84.88 216 PRO A N 1
ATOM 1655 C CA . PRO A 1 216 ? 22.242 20.507 -11.184 1.00 84.88 216 PRO A CA 1
ATOM 1656 C C . PRO A 1 216 ? 21.541 19.157 -11.397 1.00 84.88 216 PRO A C 1
ATOM 1658 O O . PRO A 1 216 ? 20.718 19.030 -12.299 1.00 84.88 216 PRO A O 1
ATOM 1661 N N . TRP A 1 217 ? 21.798 18.157 -10.548 1.00 85.88 217 TRP A N 1
ATOM 1662 C CA . TRP A 1 217 ? 21.115 16.857 -10.618 1.00 85.88 217 TRP A CA 1
ATOM 1663 C C . TRP A 1 217 ? 19.629 16.935 -10.241 1.00 85.88 217 TRP A C 1
ATOM 1665 O O . TRP A 1 217 ? 18.811 16.232 -10.829 1.00 85.88 217 TRP A O 1
ATOM 1675 N N . LEU A 1 218 ? 19.272 17.816 -9.301 1.00 77.81 218 LEU A N 1
ATOM 1676 C CA . LEU A 1 218 ? 17.884 18.073 -8.919 1.00 77.81 218 LEU A CA 1
ATOM 1677 C C . LEU A 1 218 ? 17.162 18.859 -10.021 1.00 77.81 218 LEU A C 1
ATOM 1679 O O . LEU A 1 218 ? 16.044 18.508 -10.391 1.00 77.81 218 LEU A O 1
ATOM 1683 N N . LEU A 1 219 ? 17.841 19.851 -10.607 1.00 80.19 219 LEU A N 1
ATOM 1684 C CA . LEU A 1 219 ? 17.344 20.625 -11.744 1.00 80.19 219 LEU A CA 1
ATOM 1685 C C . LEU A 1 219 ? 17.044 19.735 -12.966 1.00 80.19 219 LEU A C 1
ATOM 1687 O O . LEU A 1 219 ? 15.980 19.867 -13.568 1.00 80.19 219 LEU A O 1
ATOM 1691 N N . LEU A 1 220 ? 17.928 18.780 -13.287 1.00 82.69 220 LEU A N 1
ATOM 1692 C CA . LEU A 1 220 ? 17.713 17.788 -14.354 1.00 82.69 220 LEU A CA 1
ATOM 1693 C C . LEU A 1 220 ? 16.468 16.914 -14.125 1.00 82.69 220 LEU A C 1
ATOM 1695 O O . LEU A 1 220 ? 15.814 16.518 -15.087 1.00 82.69 220 LEU A O 1
ATOM 1699 N N . CYS A 1 221 ? 16.117 16.636 -12.867 1.00 82.75 221 CYS A N 1
ATOM 1700 C CA . CYS A 1 221 ? 14.936 15.849 -12.508 1.00 82.75 221 CYS A CA 1
ATOM 1701 C C . CYS A 1 221 ? 13.651 16.689 -12.383 1.00 82.75 221 CYS A C 1
ATOM 1703 O O . CYS A 1 221 ? 12.579 16.119 -12.174 1.00 82.75 221 CYS A O 1
ATOM 1705 N N . GLY A 1 222 ? 13.730 18.021 -12.510 1.00 73.88 222 GLY A N 1
ATOM 1706 C CA . GLY A 1 222 ? 12.647 18.944 -12.161 1.00 73.88 222 GLY A CA 1
ATOM 1707 C C . GLY A 1 222 ? 11.302 18.604 -12.807 1.00 73.88 222 GLY A C 1
ATOM 1708 O O . GLY A 1 222 ? 10.301 18.506 -12.108 1.00 73.88 222 GLY A O 1
ATOM 1709 N N . ALA A 1 223 ? 11.270 18.334 -14.116 1.00 73.06 223 ALA A N 1
ATOM 1710 C CA . ALA A 1 223 ? 10.028 18.004 -14.823 1.00 73.06 223 ALA A CA 1
ATOM 1711 C C . ALA A 1 223 ? 9.353 16.714 -14.308 1.00 73.06 223 ALA A C 1
ATOM 1713 O O . ALA A 1 223 ? 8.132 16.681 -14.163 1.00 73.06 223 ALA A O 1
ATOM 1714 N N . ALA A 1 224 ? 10.136 15.678 -13.987 1.00 78.94 224 ALA 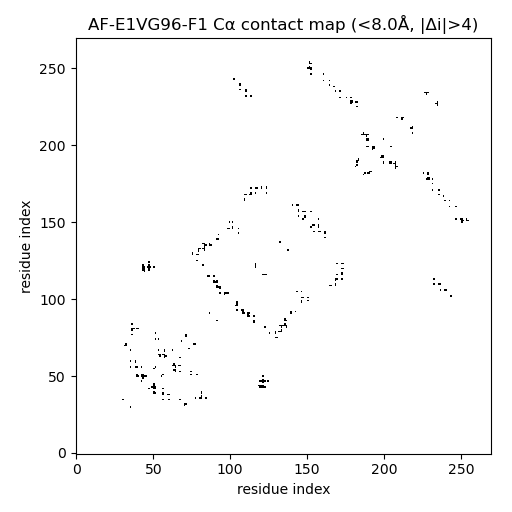A N 1
ATOM 1715 C CA . ALA A 1 224 ? 9.615 14.441 -13.405 1.00 78.94 224 ALA A CA 1
ATOM 1716 C C . ALA A 1 224 ? 9.125 14.666 -11.965 1.00 78.94 224 ALA A C 1
ATOM 1718 O O . ALA A 1 224 ? 8.038 14.218 -11.608 1.00 78.94 224 ALA A O 1
ATOM 1719 N N . MET A 1 225 ? 9.871 15.443 -11.170 1.00 78.06 225 MET A N 1
ATOM 1720 C CA . MET A 1 225 ? 9.482 15.793 -9.801 1.00 78.06 225 MET A CA 1
ATOM 1721 C C . MET A 1 225 ? 8.151 16.562 -9.757 1.00 78.06 225 MET A C 1
ATOM 1723 O O . MET A 1 225 ? 7.317 16.290 -8.896 1.00 78.06 225 MET A O 1
ATOM 1727 N N . LEU A 1 226 ? 7.930 17.492 -10.694 1.00 73.94 226 LEU A N 1
ATOM 1728 C CA . LEU A 1 226 ? 6.670 18.233 -10.821 1.00 73.94 226 LEU A CA 1
ATOM 1729 C C . LEU A 1 226 ? 5.492 17.310 -11.187 1.00 73.94 226 LEU A C 1
ATOM 1731 O O . LEU A 1 226 ? 4.407 17.462 -10.625 1.00 73.94 226 LEU A O 1
ATOM 1735 N N . GLU A 1 227 ? 5.694 16.335 -12.084 1.00 75.62 227 GLU A N 1
ATOM 1736 C CA . GLU A 1 227 ? 4.668 15.333 -12.415 1.00 75.62 227 GLU A CA 1
ATOM 1737 C C . GLU A 1 227 ? 4.314 14.466 -11.192 1.00 75.62 227 GLU A C 1
ATOM 1739 O O . GLU A 1 227 ? 3.136 14.279 -10.882 1.00 75.62 227 GLU A O 1
ATOM 1744 N N . ASP A 1 228 ? 5.324 13.986 -10.464 1.00 80.50 228 ASP A N 1
ATOM 1745 C CA . ASP A 1 228 ? 5.144 13.106 -9.302 1.00 80.50 228 ASP A CA 1
ATOM 1746 C C . ASP A 1 228 ? 4.540 13.819 -8.083 1.00 80.50 228 ASP A C 1
ATOM 1748 O O . ASP A 1 228 ? 3.872 13.195 -7.255 1.00 80.50 228 ASP A O 1
ATOM 1752 N N . MET A 1 229 ? 4.733 15.138 -7.969 1.00 76.69 229 MET A N 1
ATOM 1753 C CA . MET A 1 229 ? 4.028 15.961 -6.983 1.00 76.69 229 MET A CA 1
ATOM 1754 C C . MET A 1 229 ? 2.555 16.192 -7.344 1.00 76.69 229 MET A C 1
ATOM 1756 O O . MET A 1 229 ? 1.732 16.334 -6.438 1.00 76.69 229 MET A O 1
ATOM 1760 N N . HIS A 1 230 ? 2.216 16.232 -8.638 1.00 75.69 230 HIS A N 1
ATOM 1761 C CA . HIS A 1 230 ? 0.847 16.453 -9.107 1.00 75.69 230 HIS A CA 1
ATOM 1762 C C . HIS A 1 230 ? -0.041 15.211 -8.937 1.00 75.69 230 HIS A C 1
ATOM 1764 O O . HIS A 1 230 ? -1.173 15.333 -8.471 1.00 75.69 230 HIS A O 1
ATOM 1770 N N . ASP A 1 231 ? 0.475 14.022 -9.265 1.00 82.56 231 ASP A N 1
ATOM 1771 C CA . ASP A 1 231 ? -0.242 12.750 -9.108 1.00 82.56 231 ASP A CA 1
ATOM 1772 C C . ASP A 1 231 ? 0.604 11.723 -8.320 1.00 82.56 231 ASP A C 1
ATOM 1774 O O . ASP A 1 231 ? 1.312 10.899 -8.911 1.00 82.56 231 ASP A O 1
ATOM 1778 N N . PRO A 1 232 ? 0.511 11.726 -6.973 1.00 82.62 232 PRO A N 1
ATOM 1779 C CA . PRO A 1 232 ? 1.228 10.781 -6.114 1.00 82.62 232 PRO A CA 1
ATOM 1780 C C . PRO A 1 232 ? 0.897 9.308 -6.392 1.00 82.62 232 PRO A C 1
ATOM 1782 O O . PRO A 1 232 ? 1.738 8.437 -6.175 1.00 82.62 232 PRO A O 1
ATOM 1785 N N . ARG A 1 233 ? -0.305 9.009 -6.905 1.00 89.50 233 ARG A N 1
ATOM 1786 C CA . ARG A 1 233 ? -0.720 7.639 -7.232 1.00 89.50 233 ARG A CA 1
ATOM 1787 C C . ARG A 1 233 ? -0.057 7.165 -8.526 1.00 89.50 233 ARG A C 1
ATOM 1789 O O . ARG A 1 233 ? 0.360 6.010 -8.621 1.00 89.50 233 ARG A O 1
ATOM 1796 N N . LYS A 1 234 ? 0.083 8.049 -9.517 1.00 89.94 234 LYS A N 1
ATOM 1797 C CA . LYS A 1 234 ? 0.872 7.798 -10.732 1.00 89.94 234 LYS A CA 1
ATOM 1798 C C . LYS A 1 234 ? 2.367 7.710 -10.426 1.00 89.94 234 LYS A C 1
ATOM 1800 O O . LYS A 1 234 ? 3.025 6.847 -11.005 1.00 89.94 234 LYS A O 1
ATOM 1805 N N . ALA A 1 235 ? 2.882 8.521 -9.499 1.00 89.88 235 ALA A N 1
ATOM 1806 C CA . ALA A 1 235 ? 4.251 8.396 -8.995 1.00 89.88 235 ALA A CA 1
ATOM 1807 C C . ALA A 1 235 ? 4.488 6.993 -8.411 1.00 89.88 235 ALA A C 1
ATOM 1809 O O . ALA A 1 235 ? 5.330 6.255 -8.917 1.00 89.88 235 ALA A O 1
ATOM 1810 N N . LEU A 1 236 ? 3.652 6.559 -7.459 1.00 93.56 236 LEU A N 1
ATOM 1811 C CA . LEU A 1 236 ? 3.709 5.208 -6.890 1.00 93.56 236 LEU A CA 1
ATOM 1812 C C . LEU A 1 236 ? 3.563 4.102 -7.950 1.00 93.56 236 LEU A C 1
ATOM 1814 O O . LEU A 1 236 ? 4.237 3.079 -7.879 1.00 93.56 236 LEU A O 1
ATOM 1818 N N . SER A 1 237 ? 2.710 4.292 -8.959 1.00 95.75 237 SER A N 1
ATOM 1819 C CA . SER A 1 237 ? 2.567 3.348 -10.076 1.00 95.75 237 SER A CA 1
ATOM 1820 C C . SER A 1 237 ? 3.882 3.154 -10.850 1.00 95.75 237 SER A C 1
ATOM 1822 O O . SER A 1 237 ? 4.187 2.025 -11.238 1.00 95.75 237 SER A O 1
ATOM 1824 N N . LYS A 1 238 ? 4.675 4.225 -11.026 1.00 94.56 238 LYS A N 1
ATOM 1825 C CA . LYS A 1 238 ? 6.024 4.188 -11.621 1.00 94.56 238 LYS A CA 1
ATOM 1826 C C . LYS A 1 238 ? 7.060 3.591 -10.655 1.00 94.56 238 LYS A C 1
ATOM 1828 O O . LYS A 1 238 ? 7.874 2.776 -11.076 1.00 94.56 238 LYS A O 1
ATOM 1833 N N . GLU A 1 239 ? 7.000 3.928 -9.363 1.00 95.19 239 GLU A N 1
ATOM 1834 C CA . GLU A 1 239 ? 7.849 3.334 -8.311 1.00 95.19 239 GLU A CA 1
ATOM 1835 C C . GLU A 1 239 ? 7.659 1.797 -8.239 1.00 95.19 239 GLU A C 1
ATOM 1837 O O . GLU A 1 239 ? 8.631 1.045 -8.156 1.00 95.19 239 GLU A O 1
ATOM 1842 N N . LEU A 1 240 ? 6.412 1.317 -8.350 1.00 97.69 240 LEU A N 1
ATOM 1843 C CA . LEU A 1 240 ? 6.071 -0.109 -8.403 1.00 97.69 240 LEU A CA 1
ATOM 1844 C C . LEU A 1 240 ? 6.577 -0.797 -9.679 1.00 97.69 240 LEU A C 1
ATOM 1846 O O . LEU A 1 240 ? 7.015 -1.941 -9.590 1.00 97.69 240 LEU A O 1
ATOM 1850 N N . ASP A 1 241 ? 6.551 -0.139 -10.846 1.00 97.88 241 ASP A N 1
ATOM 1851 C CA . ASP A 1 241 ? 7.099 -0.729 -12.080 1.00 97.88 241 ASP A CA 1
ATOM 1852 C C . ASP A 1 241 ? 8.589 -1.057 -11.941 1.00 97.88 241 ASP A C 1
ATOM 1854 O O . ASP A 1 241 ? 8.995 -2.150 -12.322 1.00 97.88 241 ASP A O 1
ATOM 1858 N N . ILE A 1 242 ? 9.379 -0.178 -11.314 1.00 97.25 242 ILE A N 1
ATOM 1859 C CA . ILE A 1 242 ? 10.817 -0.402 -11.087 1.00 97.25 242 ILE A CA 1
ATOM 1860 C C . ILE A 1 242 ? 11.057 -1.664 -10.237 1.00 97.25 242 ILE A C 1
ATOM 1862 O O . ILE A 1 242 ? 11.953 -2.459 -10.532 1.00 97.25 242 ILE A O 1
ATOM 1866 N N . LEU A 1 243 ? 10.246 -1.885 -9.193 1.00 97.12 243 LEU A N 1
ATOM 1867 C CA . LEU A 1 243 ? 10.323 -3.111 -8.391 1.00 97.12 243 LEU A CA 1
ATOM 1868 C C . LEU A 1 243 ? 9.859 -4.343 -9.182 1.00 97.12 243 LEU A C 1
ATOM 1870 O O . LEU A 1 243 ? 10.496 -5.395 -9.103 1.00 97.12 243 LEU A O 1
ATOM 1874 N N . LEU A 1 244 ? 8.779 -4.220 -9.958 1.00 98.06 244 LEU A N 1
ATOM 1875 C CA . LEU A 1 244 ? 8.226 -5.305 -10.770 1.00 98.06 244 LEU A CA 1
ATOM 1876 C C . LEU A 1 244 ? 9.178 -5.741 -11.890 1.00 98.06 244 LEU A C 1
ATOM 1878 O O . LEU A 1 244 ? 9.314 -6.942 -12.109 1.00 98.06 244 LEU A O 1
ATOM 1882 N N . ASP A 1 245 ? 9.908 -4.817 -12.517 1.00 97.81 245 ASP A N 1
ATOM 1883 C CA . ASP A 1 245 ? 10.966 -5.116 -13.491 1.00 97.81 245 ASP A CA 1
ATOM 1884 C C . ASP A 1 245 ? 12.077 -5.965 -12.845 1.00 97.81 245 ASP A C 1
ATOM 1886 O O . ASP A 1 245 ? 12.479 -7.008 -13.371 1.00 97.81 245 ASP A O 1
ATOM 1890 N N . GLY A 1 246 ? 12.526 -5.578 -11.645 1.00 96.31 246 GLY A N 1
ATOM 1891 C CA . GLY A 1 246 ? 13.515 -6.333 -10.870 1.00 96.31 246 GLY A CA 1
ATOM 1892 C C . GLY A 1 246 ? 13.017 -7.705 -10.388 1.00 96.31 246 GLY A C 1
ATOM 1893 O O . GLY A 1 246 ? 13.814 -8.635 -10.225 1.00 96.31 246 GLY A O 1
ATOM 1894 N N . ILE A 1 247 ? 11.708 -7.865 -10.174 1.00 96.19 247 ILE A N 1
ATOM 1895 C CA . ILE A 1 247 ? 11.057 -9.150 -9.869 1.00 96.19 247 ILE A CA 1
ATOM 1896 C C . ILE A 1 247 ? 10.987 -10.019 -11.134 1.00 96.19 247 ILE A C 1
ATOM 1898 O O . ILE A 1 247 ? 11.364 -11.190 -11.093 1.00 96.19 247 ILE A O 1
ATOM 1902 N N . GLU A 1 248 ? 10.587 -9.447 -12.268 1.00 96.06 248 GLU A N 1
ATOM 1903 C CA . GLU A 1 248 ? 10.460 -10.117 -13.565 1.00 96.06 248 GLU A CA 1
ATOM 1904 C C . GLU A 1 248 ? 11.803 -10.666 -14.069 1.00 96.06 248 GLU A C 1
ATOM 1906 O O . GLU A 1 248 ? 11.893 -11.822 -14.491 1.00 96.06 248 GLU A O 1
ATOM 1911 N N . MET A 1 249 ? 12.886 -9.896 -13.923 1.00 94.81 249 MET A N 1
ATOM 1912 C CA . MET A 1 249 ? 14.245 -10.382 -14.188 1.00 94.81 249 MET A CA 1
ATOM 1913 C C . MET A 1 249 ? 14.582 -11.636 -13.364 1.00 94.81 249 MET A C 1
ATOM 1915 O O . MET A 1 249 ? 15.187 -12.575 -13.885 1.00 94.81 249 MET A O 1
ATOM 1919 N N . GLN A 1 250 ? 14.162 -11.691 -12.096 1.00 92.19 250 GLN A N 1
ATOM 1920 C CA . GLN A 1 250 ? 14.420 -12.832 -11.212 1.00 92.19 250 GLN A CA 1
ATOM 1921 C C . GLN A 1 250 ? 13.525 -14.043 -11.514 1.00 92.19 250 GLN A C 1
ATOM 1923 O O . GLN A 1 250 ? 14.014 -15.172 -11.426 1.00 92.19 250 GLN A O 1
ATOM 1928 N N . VAL A 1 251 ? 12.262 -13.832 -11.917 1.00 92.06 251 VAL A N 1
ATOM 1929 C CA . VAL A 1 251 ? 11.395 -14.890 -12.479 1.00 92.06 251 VAL A CA 1
ATOM 1930 C C . VAL A 1 251 ? 12.097 -15.554 -13.663 1.00 92.06 251 VAL A C 1
ATOM 1932 O O . VAL A 1 251 ? 12.254 -16.776 -13.704 1.00 92.06 251 VAL A O 1
ATOM 1935 N N . ASN A 1 252 ? 12.551 -14.739 -14.616 1.00 91.44 252 ASN A N 1
ATOM 1936 C CA . ASN A 1 252 ? 13.111 -15.214 -15.875 1.00 91.44 252 ASN A CA 1
ATOM 1937 C C . ASN A 1 252 ? 14.437 -15.964 -15.670 1.00 91.44 252 ASN A C 1
ATOM 1939 O O . ASN A 1 252 ? 14.608 -17.050 -16.224 1.00 91.44 252 ASN A O 1
ATOM 1943 N N . GLN A 1 253 ? 15.322 -15.463 -14.800 1.00 88.50 253 GLN A N 1
ATOM 1944 C CA . GLN A 1 253 ? 16.547 -16.169 -14.400 1.00 88.50 253 GLN A CA 1
ATOM 1945 C C . GLN A 1 253 ? 16.254 -17.530 -13.745 1.00 88.50 253 GLN A C 1
ATOM 1947 O O . GLN A 1 253 ? 16.897 -18.526 -14.072 1.00 88.50 253 GLN A O 1
ATOM 1952 N N . HIS A 1 254 ? 15.271 -17.608 -12.840 1.00 84.00 254 HIS A N 1
ATOM 1953 C CA . HIS A 1 254 ? 14.965 -18.865 -12.152 1.00 84.00 254 HIS A CA 1
ATOM 1954 C C . HIS A 1 254 ? 14.410 -19.929 -13.116 1.00 84.00 254 HIS A C 1
ATOM 1956 O O . HIS A 1 254 ? 14.853 -21.077 -13.074 1.00 84.00 254 HIS A O 1
ATOM 1962 N N . ARG A 1 255 ? 13.520 -19.538 -14.041 1.00 81.75 255 ARG A N 1
ATOM 1963 C CA . ARG A 1 255 ? 13.001 -20.422 -15.105 1.00 81.75 255 ARG A CA 1
ATOM 1964 C C . ARG A 1 255 ? 14.113 -20.932 -16.033 1.00 81.75 255 ARG A C 1
ATOM 1966 O O . ARG A 1 255 ? 14.135 -22.116 -16.368 1.00 81.75 255 ARG A O 1
ATOM 1973 N N . GLN A 1 256 ? 15.054 -20.070 -16.426 1.00 82.38 256 GLN A N 1
ATOM 1974 C CA . GLN A 1 256 ? 16.210 -20.458 -17.249 1.00 82.38 256 GLN A CA 1
ATOM 1975 C C . GLN A 1 256 ? 17.117 -21.480 -16.543 1.00 82.38 256 GLN A C 1
ATOM 1977 O O . GLN A 1 256 ? 17.509 -22.473 -17.159 1.00 82.38 256 GLN A O 1
ATOM 1982 N N . ASN A 1 257 ? 17.389 -21.292 -15.248 1.00 80.06 257 ASN A N 1
ATOM 1983 C CA . ASN A 1 257 ? 18.207 -22.224 -14.466 1.00 80.06 257 ASN A CA 1
ATOM 1984 C C . ASN A 1 257 ? 17.540 -23.606 -14.340 1.00 80.06 257 ASN A C 1
ATOM 1986 O O . ASN A 1 257 ? 18.177 -24.613 -14.634 1.00 80.06 257 ASN A O 1
ATOM 1990 N N . GLN A 1 258 ? 16.241 -23.659 -14.016 1.00 73.25 258 GLN A N 1
ATOM 1991 C CA . GLN A 1 258 ? 15.485 -24.922 -13.947 1.00 73.25 258 GLN A CA 1
ATOM 1992 C C . GLN A 1 258 ? 15.459 -25.672 -15.290 1.00 73.25 258 GLN A C 1
ATOM 1994 O O . GLN A 1 258 ? 15.565 -26.897 -15.327 1.00 73.25 258 GLN A O 1
ATOM 1999 N N . THR A 1 259 ? 15.359 -24.937 -16.403 1.00 72.12 259 THR A N 1
ATOM 2000 C CA . THR A 1 259 ? 15.380 -25.519 -17.757 1.00 72.12 259 THR A CA 1
ATOM 2001 C C . THR A 1 259 ? 16.765 -26.081 -18.105 1.00 72.12 259 THR A C 1
ATOM 2003 O O . THR A 1 259 ? 16.867 -27.079 -18.817 1.00 72.12 259 THR A O 1
ATOM 2006 N N . SER A 1 260 ? 17.831 -25.466 -17.582 1.00 66.56 260 SER A N 1
ATOM 2007 C CA . SER A 1 260 ? 19.220 -25.883 -17.805 1.00 66.56 260 SER A CA 1
ATOM 2008 C C . SER A 1 260 ? 19.592 -27.128 -16.994 1.00 66.56 260 SER A C 1
ATOM 2010 O O . SER A 1 260 ? 20.163 -28.057 -17.561 1.00 66.56 260 SER A O 1
ATOM 2012 N N . ASP A 1 261 ? 19.210 -27.202 -15.714 1.00 60.88 261 ASP A N 1
ATOM 2013 C CA . ASP A 1 261 ? 19.432 -28.401 -14.886 1.00 60.88 261 ASP A CA 1
ATOM 2014 C C . ASP A 1 261 ? 18.686 -29.623 -15.451 1.00 60.88 261 ASP A C 1
ATOM 2016 O O . ASP A 1 261 ? 19.259 -30.709 -15.555 1.00 60.88 261 ASP A O 1
ATOM 2020 N N . GLY A 1 262 ? 17.444 -29.443 -15.922 1.00 55.84 262 GLY A N 1
ATOM 2021 C CA . GLY A 1 262 ? 16.669 -30.511 -16.566 1.00 55.84 262 GLY A CA 1
ATOM 2022 C C . GLY A 1 262 ? 17.260 -31.032 -17.886 1.00 55.84 262 GLY A C 1
ATOM 2023 O O . GLY A 1 262 ? 16.958 -32.153 -18.293 1.00 55.84 262 GLY A O 1
ATOM 2024 N N . ALA A 1 263 ? 18.124 -30.259 -18.553 1.00 55.66 263 ALA A N 1
ATOM 2025 C CA . ALA A 1 263 ? 18.780 -30.667 -19.797 1.00 55.66 263 ALA A CA 1
ATOM 2026 C C . ALA A 1 263 ? 20.040 -31.529 -19.574 1.00 55.66 263 ALA A C 1
ATOM 2028 O O . ALA A 1 263 ? 20.469 -32.238 -20.488 1.00 55.66 263 ALA A O 1
ATOM 2029 N N . ILE A 1 264 ? 20.637 -31.493 -18.376 1.00 55.09 264 ILE A N 1
ATOM 2030 C CA . ILE A 1 264 ? 21.903 -32.186 -18.073 1.00 55.09 264 ILE A CA 1
ATOM 2031 C C . ILE A 1 264 ? 21.703 -33.703 -17.878 1.00 55.09 264 ILE A C 1
ATOM 2033 O O . ILE A 1 264 ? 22.635 -34.478 -18.110 1.00 55.09 264 ILE A O 1
ATOM 2037 N N . ASP A 1 265 ? 20.493 -34.150 -17.529 1.00 51.38 265 ASP A N 1
ATOM 2038 C CA . ASP A 1 265 ? 20.212 -35.555 -17.185 1.00 51.38 265 ASP A CA 1
ATOM 2039 C C . ASP A 1 265 ? 19.875 -36.467 -18.385 1.00 51.38 265 ASP A C 1
ATOM 2041 O O . ASP A 1 265 ? 19.830 -37.688 -18.252 1.00 51.38 265 ASP A O 1
ATOM 2045 N N . LEU A 1 266 ? 19.708 -35.916 -19.595 1.00 55.66 266 LEU A N 1
ATOM 2046 C CA . LEU A 1 266 ? 19.367 -36.700 -20.797 1.00 55.66 266 LEU A CA 1
ATOM 2047 C C . LEU A 1 266 ? 20.574 -37.301 -21.545 1.00 55.66 266 LEU A C 1
ATOM 2049 O O . LEU A 1 266 ? 20.384 -37.957 -22.569 1.00 55.66 266 LEU A O 1
ATOM 2053 N N . ASN A 1 267 ? 21.808 -37.097 -21.065 1.00 51.84 267 ASN A N 1
ATOM 2054 C CA . ASN A 1 267 ? 23.025 -37.513 -21.784 1.00 51.84 267 ASN A CA 1
ATOM 2055 C C . ASN A 1 267 ? 24.012 -38.365 -20.954 1.00 51.84 267 ASN A C 1
ATOM 2057 O O . ASN A 1 267 ? 25.175 -38.512 -21.325 1.00 51.84 267 ASN A O 1
ATOM 2061 N N . LYS A 1 268 ? 23.555 -38.958 -19.840 1.00 50.97 268 LYS A N 1
ATOM 2062 C CA . LYS A 1 268 ? 24.299 -39.959 -19.047 1.00 50.97 268 LYS A CA 1
ATOM 2063 C C . LYS A 1 268 ? 23.642 -41.341 -19.156 1.00 50.97 268 LYS A C 1
ATOM 2065 O O . LYS A 1 268 ? 23.090 -41.855 -18.189 1.00 50.97 268 LYS A O 1
ATOM 2070 N N . GLY A 1 269 ? 23.678 -41.933 -20.351 1.00 52.03 269 GLY A N 1
ATOM 2071 C CA . GLY A 1 269 ? 22.974 -43.194 -20.611 1.00 52.03 269 GLY A CA 1
ATOM 2072 C C . GLY A 1 269 ? 23.227 -43.819 -21.982 1.00 52.03 269 GLY A C 1
ATOM 2073 O O . GLY A 1 269 ? 22.267 -44.142 -22.680 1.00 52.03 269 GLY A O 1
ATOM 2074 N N . LYS A 1 270 ? 24.497 -43.984 -22.369 1.00 40.84 270 LYS A N 1
ATOM 2075 C CA . LYS A 1 270 ? 24.950 -44.880 -23.448 1.00 40.84 270 LYS A CA 1
ATOM 2076 C C . LYS A 1 270 ? 26.286 -45.510 -23.075 1.00 40.84 270 LYS A C 1
ATOM 2078 O O . LYS A 1 270 ? 27.071 -44.800 -22.412 1.00 40.84 270 LYS A O 1
#

Solvent-accessible surface area (backbone atoms only — not comparable to full-atom values): 15561 Å² total; per-residue (Å²): 131,90,85,89,90,86,79,90,84,85,85,83,86,78,85,78,85,80,81,73,80,80,78,74,77,75,78,75,75,78,90,47,61,68,61,51,34,54,48,29,46,64,34,22,58,73,36,44,92,58,25,83,36,56,64,59,42,16,58,75,70,75,50,54,50,71,65,53,53,75,72,28,93,51,67,64,59,45,49,28,50,34,52,19,56,48,48,58,77,50,55,44,66,51,86,92,46,61,62,86,48,35,66,62,32,53,52,50,22,53,50,36,53,38,54,53,37,71,66,23,62,23,53,59,71,46,58,81,67,57,90,65,78,32,71,47,51,52,51,47,52,51,51,53,39,50,34,40,33,72,70,40,33,56,65,72,55,21,52,52,51,52,48,53,54,52,50,47,42,54,52,49,58,68,42,41,62,54,33,59,48,35,46,56,73,65,22,46,58,40,40,53,27,50,74,71,75,40,82,58,49,75,67,36,48,48,64,43,42,53,86,32,68,90,33,61,74,58,50,73,42,40,72,61,52,55,51,35,35,73,37,54,68,60,35,49,54,52,59,47,46,60,53,49,52,60,48,49,55,48,24,52,52,47,54,52,51,56,56,51,61,66,61,65,70,82,76,80,84,130

Sequence (270 aa):
MTEAANVEPQASATPQPQTSPERVPQKATALTRERIIKAAYLIAKKDPLNAMSMRKIAGKLKVTPMAIYKHFSDKDELTAAVIDMLLEESELIPANIDPSDWRAWIKASFLRMHDVYEEAPGMVQYMSHATTFGPAVLTWQNEVLKVLITAGLAPAKALTAQAAMAELVTGSTILTQLRRLGMERIFPSIFHALQEGKAPTPEELQAGLASMVDHPWLLLCGAAMLEDMHDPRKALSKELDILLDGIEMQVNQHRQNQTSDGAIDLNKGK

Nearest PDB structures (foldseek):
  2hxo-assembly1_A  TM=7.865E-01  e=6.768E-06  Streptomyces coelicolor A3(2)
  3bqy-assembly1_A-2  TM=7.609E-01  e=3.011E-05  Streptomyces coelicolor A3(2)
  2qib-assembly1_B  TM=4.963E-01  e=4.297E-03  Streptomyces coelicolor A3(2)
  5f27-assembly1_A-2  TM=4.452E-01  e=1.080E-02  Mycobacterium tuberculosis CDC1551
  6ho0-assembly1_A-2  TM=4.379E-01  e=3.099E-02  Mycobacterium tuberculosis H37Rv

Mean predicted aligned error: 12.23 Å

Radius of gyration: 33.01 Å; Cα contacts (8 Å, |Δi|>4): 217; chains: 1; bounding box: 110×80×101 Å

Foldseek 3Di:
DDDDDDDDDDDDDDDDDDDDPDDPPPPLDDDALVLLLVLLQVQLLPPLPCSLPLCSSCVSSVHDSVVVCVHAVDSLRSLQVNVQVLLVVQPLQPPPDDLLVVLVRLLSSLLSVLVSCVSRVSNLVSVVVHPDHDPSRVVSLVSQLVSLVVLPDDSVVSVVLVVVSNVLSSVLSVCLVVLQCVCCVQQVQCSVCVVVVHHRDPVSVCVSCVVCVVPVVCVVCVVVSNVCSVDVSVVSSVVSVVSSVVSVVNSVVRVVVVVVVVVVPPP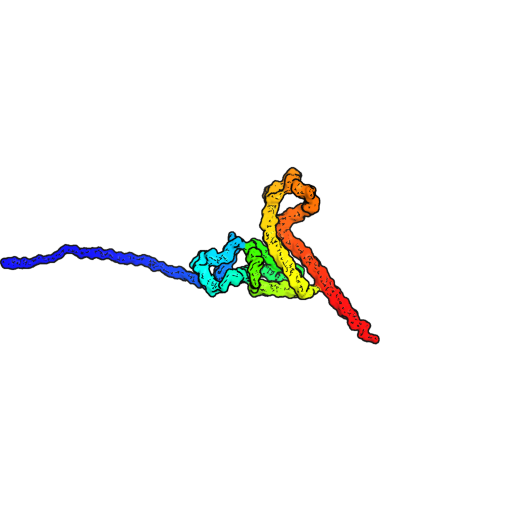PDD

pLDDT: mean 79.37, std 17.12, range [33.16, 98.5]